Protein AF-A0A968SZI3-F1 (afdb_monomer)

Sequence (256 aa):
MDRHFLRRGILFLNGKPLEQVMNPVDLASRDSGAFWVEHNGMRIHVRFPDNSQPGDFLVEATAKEQVFVPLEYGLGYIALKGITFQHAGNGFPVPQRGLVSTNRGHHWLVENCTIEWANSLGIDMGNEMWSTVHQPGVGFHIVRNNVIKNCGIGGLEALGAKQMLIEDNLFEHIGWQNAELAFESGAIKIHTTVNTMIRRNIFRYISFAPGIWLDYLANENCRITKNVFADITTARGAIYIEVSRHDCLVDHNIFL

Solvent-accessible surface area (backbone atoms only — not comparable to full-atom values): 12445 Å² total; per-residue (Å²): 144,62,64,85,76,54,70,47,61,49,42,24,51,70,86,39,79,48,49,76,45,91,46,76,74,56,45,80,75,34,61,83,22,22,32,30,63,46,95,83,68,82,49,76,49,74,39,54,39,83,80,52,58,78,87,80,45,56,76,47,64,35,85,38,45,52,76,42,64,59,93,55,72,51,51,55,72,47,76,49,69,67,45,79,48,65,53,14,24,14,56,72,66,76,57,41,48,10,23,37,30,40,39,24,12,21,42,33,38,44,32,50,25,37,36,34,44,13,44,14,24,30,30,20,44,13,46,33,45,91,89,48,80,82,53,84,73,27,14,48,30,36,40,31,48,27,41,34,30,47,7,16,25,17,32,34,37,28,39,56,29,25,48,30,40,40,29,50,26,39,37,34,45,23,5,80,51,62,46,39,92,73,72,70,33,5,42,29,31,30,27,31,33,30,53,27,41,41,31,46,29,40,34,33,51,24,32,30,16,20,46,33,30,45,32,47,70,46,27,27,61,27,38,44,30,47,27,40,39,33,57,65,47,45,100,55,45,59,66,33,81,40,69,54,78,46,64,63,50,77,45,75,58,47,83,94

Structure (mmCIF, N/CA/C/O backbone):
data_AF-A0A968SZI3-F1
#
_entry.id   AF-A0A968SZI3-F1
#
loop_
_atom_site.group_PDB
_atom_site.id
_atom_site.type_symbol
_atom_site.label_atom_id
_atom_site.label_alt_id
_atom_site.label_comp_id
_atom_site.label_asym_id
_atom_site.label_entity_id
_atom_site.label_seq_id
_atom_site.pdbx_PDB_ins_code
_atom_site.Cartn_x
_atom_site.Cartn_y
_atom_site.Cartn_z
_atom_site.occupancy
_atom_site.B_iso_or_equiv
_atom_site.auth_seq_id
_atom_site.auth_comp_id
_atom_site.auth_asym_id
_atom_site.auth_atom_id
_atom_site.pdbx_PDB_model_num
ATOM 1 N N . MET A 1 1 ? 18.584 -12.455 -3.193 1.00 50.88 1 MET A N 1
ATOM 2 C CA . MET A 1 1 ?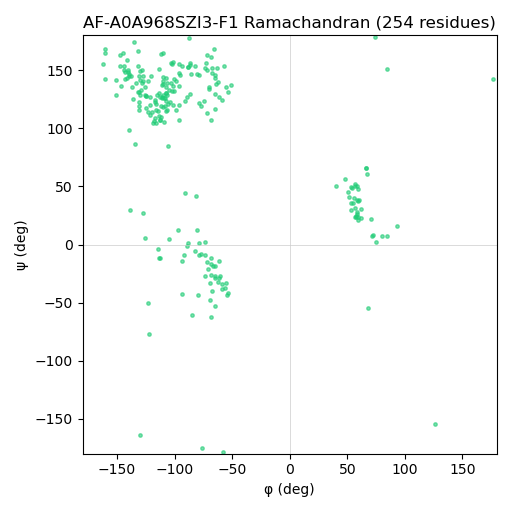 18.450 -11.835 -1.856 1.00 50.88 1 MET A CA 1
ATOM 3 C C . MET A 1 1 ? 18.567 -10.306 -1.975 1.00 50.88 1 MET A C 1
ATOM 5 O O . MET A 1 1 ? 18.896 -9.642 -1.006 1.00 50.88 1 MET A O 1
ATOM 9 N N . ASP A 1 2 ? 18.224 -9.725 -3.140 1.00 64.25 2 ASP A N 1
ATOM 10 C CA . ASP A 1 2 ? 18.796 -8.437 -3.585 1.00 64.25 2 ASP A CA 1
ATOM 11 C C . ASP A 1 2 ? 17.741 -7.369 -3.922 1.00 64.25 2 ASP A C 1
ATOM 13 O O . ASP A 1 2 ? 18.074 -6.285 -4.392 1.00 64.25 2 ASP A O 1
ATOM 17 N N . ARG A 1 3 ? 16.450 -7.651 -3.674 1.00 67.56 3 ARG A N 1
ATOM 18 C CA . ARG A 1 3 ? 15.340 -6.746 -4.032 1.00 67.56 3 ARG A CA 1
ATOM 19 C C . ARG A 1 3 ? 15.424 -5.379 -3.341 1.00 67.56 3 ARG A C 1
ATOM 21 O O . ARG A 1 3 ? 14.992 -4.392 -3.920 1.00 67.56 3 ARG A O 1
ATOM 28 N N . HIS A 1 4 ? 16.047 -5.304 -2.166 1.00 65.00 4 HIS A N 1
ATOM 29 C CA . HIS A 1 4 ? 16.223 -4.063 -1.402 1.00 65.00 4 HIS A CA 1
ATOM 30 C C . HIS A 1 4 ? 17.178 -3.046 -2.056 1.00 65.00 4 HIS A C 1
ATOM 32 O O . HIS A 1 4 ? 17.156 -1.875 -1.685 1.00 65.00 4 HIS A O 1
ATOM 38 N N . PHE A 1 5 ? 18.009 -3.463 -3.022 1.00 73.94 5 PHE A N 1
ATOM 39 C CA . PHE A 1 5 ? 18.896 -2.559 -3.770 1.00 73.94 5 PHE A CA 1
ATOM 40 C C . PHE A 1 5 ? 18.266 -2.012 -5.056 1.00 73.94 5 PHE A C 1
ATOM 42 O O . PHE A 1 5 ? 18.831 -1.114 -5.687 1.00 73.94 5 PHE A O 1
ATOM 49 N N . LEU A 1 6 ? 17.098 -2.531 -5.445 1.00 87.94 6 LEU A N 1
ATOM 50 C CA . LEU A 1 6 ? 16.374 -2.054 -6.615 1.00 87.94 6 LEU A CA 1
ATOM 51 C C . LEU A 1 6 ? 15.867 -0.626 -6.385 1.00 87.94 6 LEU A C 1
ATOM 53 O O . LEU A 1 6 ? 15.623 -0.176 -5.263 1.00 87.94 6 LEU A O 1
ATOM 57 N N . ARG A 1 7 ? 15.716 0.124 -7.474 1.00 92.00 7 ARG A N 1
ATOM 58 C CA . ARG A 1 7 ? 15.181 1.486 -7.425 1.00 92.00 7 ARG A CA 1
ATOM 59 C C . ARG A 1 7 ? 13.683 1.448 -7.167 1.00 92.00 7 ARG A C 1
ATOM 61 O O . ARG A 1 7 ? 12.995 0.538 -7.610 1.00 92.00 7 ARG A O 1
ATOM 68 N N . ARG A 1 8 ? 13.172 2.508 -6.533 1.00 92.94 8 ARG A N 1
ATOM 69 C CA . ARG A 1 8 ? 11.739 2.665 -6.229 1.00 92.94 8 ARG A CA 1
ATOM 70 C C . ARG A 1 8 ? 10.844 2.789 -7.466 1.00 92.94 8 ARG A C 1
ATOM 72 O O . ARG A 1 8 ? 9.631 2.668 -7.354 1.00 92.94 8 ARG A O 1
ATOM 79 N N . GLY A 1 9 ? 11.435 3.128 -8.612 1.00 94.25 9 GLY A N 1
ATOM 80 C CA . GLY A 1 9 ? 10.696 3.319 -9.849 1.00 94.25 9 GLY A CA 1
ATOM 81 C C . GLY A 1 9 ? 10.166 1.996 -10.390 1.00 94.25 9 GLY A C 1
ATOM 82 O O . GLY A 1 9 ? 10.908 1.017 -10.440 1.00 94.25 9 GLY A O 1
ATOM 83 N N . ILE A 1 10 ? 8.910 1.987 -10.830 1.00 96.00 10 ILE A N 1
ATOM 84 C CA . ILE A 1 10 ? 8.297 0.859 -11.536 1.00 96.00 10 ILE A CA 1
ATOM 85 C C . ILE A 1 10 ? 8.055 1.281 -12.983 1.00 96.00 10 ILE A C 1
ATOM 87 O O . ILE A 1 10 ? 7.616 2.406 -13.237 1.00 96.00 10 ILE A O 1
ATOM 91 N N . LEU A 1 11 ? 8.351 0.378 -13.916 1.00 97.19 11 LEU A N 1
ATOM 92 C CA . LEU A 1 11 ? 8.025 0.517 -15.331 1.00 97.19 11 LEU A CA 1
ATOM 93 C C . LEU A 1 11 ? 6.869 -0.426 -15.668 1.00 97.19 11 LEU A C 1
ATOM 95 O O . LEU A 1 11 ? 6.869 -1.569 -15.215 1.00 97.19 11 LEU A O 1
ATOM 99 N N . PHE A 1 12 ? 5.920 0.033 -16.474 1.00 97.38 12 PHE A N 1
ATOM 100 C CA . PHE A 1 12 ? 4.761 -0.734 -16.909 1.00 97.38 12 PHE A CA 1
ATOM 101 C C . PHE A 1 12 ? 4.695 -0.794 -18.432 1.00 97.38 12 PHE A C 1
ATOM 103 O O . PHE A 1 12 ? 4.949 0.202 -19.111 1.00 97.38 12 PHE A O 1
ATOM 110 N N . LEU A 1 13 ? 4.311 -1.958 -18.953 1.00 96.44 13 LEU A N 1
ATOM 111 C CA . LEU A 1 13 ? 3.962 -2.176 -20.353 1.00 96.44 13 LEU A CA 1
ATOM 112 C C . LEU A 1 13 ? 2.474 -2.536 -20.423 1.00 96.44 13 LEU A C 1
ATOM 114 O O . LEU A 1 13 ? 2.065 -3.572 -19.895 1.00 96.44 13 LEU A O 1
ATOM 118 N N . ASN A 1 14 ? 1.654 -1.684 -21.047 1.00 95.50 14 ASN A N 1
ATOM 119 C CA . ASN A 1 14 ? 0.193 -1.842 -21.120 1.00 95.50 14 ASN A CA 1
ATOM 120 C C . ASN A 1 14 ? -0.444 -2.098 -19.733 1.00 95.50 14 ASN A C 1
ATOM 122 O O . ASN A 1 14 ? -1.238 -3.026 -19.563 1.00 95.50 14 ASN A O 1
ATOM 126 N N . GLY A 1 15 ? -0.032 -1.322 -18.722 1.00 93.88 15 GLY A N 1
ATOM 127 C CA . GLY A 1 15 ? -0.510 -1.434 -17.337 1.00 93.88 15 GLY A CA 1
ATOM 128 C C . GLY A 1 15 ? 0.032 -2.625 -16.530 1.00 93.88 15 GLY A C 1
ATOM 129 O O . GLY A 1 15 ? -0.349 -2.796 -15.375 1.00 93.88 15 GLY A O 1
ATOM 130 N N . LYS A 1 16 ? 0.917 -3.462 -17.092 1.00 94.00 16 LYS A N 1
ATOM 131 C CA . LYS A 1 16 ? 1.561 -4.576 -16.369 1.00 94.00 16 LYS A CA 1
ATOM 132 C C . LYS A 1 16 ? 2.976 -4.197 -15.940 1.00 94.00 16 LYS A C 1
ATOM 134 O O . LYS A 1 16 ? 3.722 -3.712 -16.789 1.00 94.00 16 LYS A O 1
ATOM 139 N N . PRO A 1 17 ? 3.383 -4.435 -14.681 1.00 94.94 17 PRO A N 1
ATOM 140 C CA . PRO A 1 17 ? 4.730 -4.110 -14.230 1.00 94.94 17 PRO A CA 1
ATOM 141 C C . PRO A 1 17 ? 5.765 -4.964 -14.966 1.00 94.94 17 PRO A C 1
ATOM 143 O O . PRO A 1 17 ? 5.555 -6.153 -15.214 1.00 94.94 17 PRO A O 1
ATOM 146 N N . LEU A 1 18 ? 6.903 -4.359 -15.270 1.00 95.62 18 LEU A N 1
ATOM 147 C CA . LEU A 1 18 ? 8.062 -5.035 -15.827 1.00 95.62 18 LEU A CA 1
ATOM 148 C C . LEU A 1 18 ? 9.034 -5.418 -14.701 1.00 95.62 18 LEU A C 1
ATOM 150 O O . LEU A 1 18 ? 9.164 -4.695 -13.713 1.00 95.62 18 LEU A O 1
ATOM 154 N N . GLU A 1 19 ? 9.724 -6.554 -14.826 1.00 94.50 19 GLU A N 1
ATOM 155 C CA . GLU A 1 19 ? 10.731 -6.966 -13.838 1.00 94.50 19 GLU A CA 1
ATOM 156 C C . GLU A 1 19 ? 11.901 -5.969 -13.829 1.00 94.50 19 GLU A C 1
ATOM 158 O O . GLU A 1 19 ? 12.479 -5.677 -14.876 1.00 94.50 19 GLU A O 1
ATOM 163 N N . GLN A 1 20 ? 12.283 -5.470 -12.650 1.00 94.69 20 GLN A N 1
ATOM 164 C CA . GLN A 1 20 ? 13.527 -4.718 -12.489 1.00 94.69 20 GLN A CA 1
ATOM 165 C C . GLN A 1 20 ? 14.672 -5.680 -12.170 1.00 94.69 20 GLN A C 1
ATOM 167 O O . GLN A 1 20 ? 14.587 -6.450 -11.211 1.00 94.69 20 GLN A O 1
ATOM 172 N N . VAL A 1 21 ? 15.757 -5.609 -12.938 1.00 94.25 21 VAL A N 1
ATOM 173 C CA . VAL A 1 21 ? 16.974 -6.394 -12.699 1.00 94.25 21 VAL A CA 1
ATOM 174 C C . VAL A 1 21 ? 18.077 -5.542 -12.075 1.00 94.25 21 VAL A C 1
ATOM 176 O O . VAL A 1 21 ? 18.089 -4.319 -12.209 1.00 94.25 21 VAL A O 1
ATOM 179 N N . MET A 1 22 ? 19.013 -6.196 -11.384 1.00 90.62 22 MET A N 1
ATOM 180 C CA . MET A 1 22 ? 20.094 -5.519 -10.663 1.00 90.62 22 MET A CA 1
ATOM 181 C C . MET A 1 22 ? 21.235 -5.097 -11.594 1.00 90.62 22 MET A C 1
ATOM 183 O O . MET A 1 22 ? 21.741 -3.979 -11.484 1.00 90.62 22 MET A O 1
ATOM 187 N N . ASN A 1 23 ? 21.638 -5.972 -12.520 1.00 91.50 23 ASN A N 1
ATOM 188 C CA . ASN A 1 23 ? 22.776 -5.731 -13.402 1.00 91.50 23 ASN A CA 1
ATOM 189 C C . ASN A 1 23 ? 22.333 -5.596 -14.862 1.00 91.50 23 ASN A C 1
ATOM 191 O O . ASN A 1 23 ? 21.378 -6.250 -15.282 1.00 91.50 23 ASN A O 1
ATOM 195 N N . PRO A 1 24 ? 23.066 -4.827 -15.686 1.00 92.75 24 PRO A N 1
ATOM 196 C CA . PRO A 1 24 ? 22.732 -4.672 -17.101 1.00 92.75 24 PRO A CA 1
ATOM 197 C C . PRO A 1 24 ? 22.800 -6.000 -17.864 1.00 92.75 24 PRO A C 1
ATOM 199 O O . PRO A 1 24 ? 22.014 -6.227 -18.778 1.00 92.75 24 PRO A O 1
ATOM 202 N N . VAL A 1 25 ? 23.708 -6.900 -17.467 1.00 94.06 25 VAL A N 1
ATOM 203 C CA . VAL A 1 25 ? 23.858 -8.224 -18.093 1.00 94.06 25 VAL A CA 1
ATOM 204 C C . VAL A 1 25 ? 22.622 -9.104 -17.894 1.00 94.06 25 VAL A C 1
ATOM 206 O O . VAL A 1 25 ? 22.325 -9.935 -18.747 1.00 94.06 25 VAL A O 1
ATOM 209 N N . ASP A 1 26 ? 21.864 -8.878 -16.818 1.00 93.56 26 ASP A N 1
ATOM 210 C CA . ASP A 1 26 ? 20.670 -9.657 -16.492 1.00 93.56 26 ASP A CA 1
ATOM 211 C C . ASP A 1 26 ? 19.514 -9.348 -17.455 1.00 93.56 26 ASP A C 1
ATOM 213 O O . ASP A 1 26 ? 18.629 -10.178 -17.627 1.00 93.56 26 ASP A O 1
ATOM 217 N N . LEU A 1 27 ? 19.526 -8.200 -18.148 1.00 92.88 27 LEU A N 1
ATOM 218 C CA . LEU A 1 27 ? 18.549 -7.915 -19.207 1.00 92.88 27 LEU A CA 1
ATOM 219 C C . LEU A 1 27 ? 18.614 -8.963 -20.321 1.00 92.88 27 LEU A C 1
ATOM 221 O O . LEU A 1 27 ? 17.597 -9.306 -20.919 1.00 92.88 27 LEU A O 1
ATOM 225 N N . ALA A 1 28 ? 19.803 -9.492 -20.617 1.00 89.31 28 ALA A N 1
ATOM 226 C CA . ALA A 1 28 ? 19.999 -10.413 -21.729 1.00 89.31 28 ALA A CA 1
ATOM 227 C C . ALA A 1 28 ? 19.284 -11.768 -21.538 1.00 89.31 28 ALA A C 1
ATOM 229 O O . ALA A 1 28 ? 19.048 -12.459 -22.529 1.00 89.31 28 ALA A O 1
ATOM 230 N N . SER A 1 29 ? 18.898 -12.132 -20.313 1.00 90.06 29 SER A N 1
ATOM 231 C CA . SER A 1 29 ? 18.267 -13.421 -19.992 1.00 90.06 29 SER A CA 1
ATOM 232 C C . SER A 1 29 ? 16.757 -13.343 -19.723 1.00 90.06 29 SER A C 1
ATOM 234 O O . SER A 1 29 ? 16.154 -14.352 -19.361 1.00 90.06 29 SER A O 1
ATOM 236 N N . ARG A 1 30 ? 16.120 -12.172 -19.883 1.00 93.12 30 ARG A N 1
ATOM 237 C CA . ARG A 1 30 ? 14.689 -11.966 -19.581 1.00 93.12 30 ARG A CA 1
ATOM 238 C C . ARG A 1 30 ? 13.835 -11.872 -20.837 1.00 93.12 30 ARG A C 1
ATOM 240 O O . ARG A 1 30 ? 13.518 -10.783 -21.307 1.00 93.12 30 ARG A O 1
ATOM 247 N N . ASP A 1 31 ? 13.429 -13.023 -21.360 1.00 89.56 31 ASP A N 1
ATOM 248 C CA . ASP A 1 31 ? 12.584 -13.102 -22.562 1.00 89.56 31 ASP A CA 1
ATOM 249 C C . ASP A 1 31 ? 11.187 -12.503 -22.362 1.00 89.56 31 ASP A C 1
ATOM 251 O O . ASP A 1 31 ? 10.636 -11.916 -23.288 1.00 89.56 31 ASP A O 1
ATOM 255 N N . SER A 1 32 ? 10.664 -12.539 -21.131 1.00 91.44 32 SER A N 1
ATOM 256 C CA . SER A 1 32 ? 9.417 -11.868 -20.737 1.00 91.44 32 SER A CA 1
ATOM 257 C C . SER A 1 32 ? 9.538 -10.342 -20.608 1.00 91.44 32 SER A C 1
ATOM 259 O O . SER A 1 32 ? 8.574 -9.680 -20.228 1.00 91.44 32 SER A O 1
ATOM 261 N N . GLY A 1 33 ? 10.715 -9.784 -20.893 1.00 94.69 33 GLY A N 1
ATOM 262 C CA . GLY A 1 33 ? 11.036 -8.377 -20.715 1.00 94.69 33 GLY A CA 1
ATOM 263 C C . GLY A 1 33 ? 11.479 -8.031 -19.291 1.00 94.69 33 GLY A C 1
ATOM 264 O O . GLY A 1 33 ? 11.102 -8.675 -18.311 1.00 94.69 33 GLY A O 1
ATOM 265 N N . ALA A 1 34 ? 12.321 -7.006 -19.196 1.00 96.38 34 ALA A N 1
ATOM 266 C CA . ALA A 1 34 ? 12.875 -6.484 -17.950 1.00 96.38 34 ALA A CA 1
ATOM 267 C C . ALA A 1 34 ? 13.402 -5.059 -18.156 1.00 96.38 34 ALA A C 1
ATOM 269 O O . ALA A 1 34 ? 13.638 -4.629 -19.288 1.00 96.38 34 ALA A O 1
ATOM 270 N N . PHE A 1 35 ? 13.650 -4.337 -17.068 1.00 96.75 35 PHE A N 1
ATOM 271 C CA . PHE A 1 35 ? 14.375 -3.073 -17.112 1.00 96.75 35 PHE A CA 1
ATOM 272 C C . PHE A 1 35 ? 15.488 -2.999 -16.070 1.00 96.75 35 PHE A C 1
ATOM 274 O O . PHE A 1 35 ? 15.439 -3.623 -15.012 1.00 96.75 35 PHE A O 1
ATOM 281 N N . TRP A 1 36 ? 16.497 -2.197 -16.381 1.00 96.12 36 TRP A N 1
ATOM 282 C CA . TRP A 1 36 ? 17.617 -1.880 -15.510 1.00 96.12 36 TRP A CA 1
ATOM 283 C C . TRP A 1 36 ? 17.761 -0.365 -15.417 1.00 96.12 36 TRP A C 1
ATOM 285 O O . TRP A 1 36 ? 17.607 0.346 -16.412 1.00 96.12 36 TRP A O 1
ATOM 295 N N . VAL A 1 37 ? 18.073 0.137 -14.227 1.00 94.56 37 VAL A N 1
ATOM 296 C CA . VAL A 1 37 ? 18.295 1.566 -13.991 1.00 94.56 37 VAL A CA 1
ATOM 297 C C . VAL A 1 37 ? 19.775 1.790 -13.713 1.00 94.56 37 VAL A C 1
ATOM 299 O O . VAL A 1 37 ? 20.347 1.141 -12.838 1.00 94.56 37 VAL A O 1
ATOM 302 N N . GLU A 1 38 ? 20.395 2.732 -14.427 1.00 93.38 38 GLU A N 1
ATOM 303 C CA . GLU A 1 38 ? 21.794 3.094 -14.184 1.00 93.38 38 GLU A CA 1
ATOM 304 C C . GLU A 1 38 ? 22.017 3.534 -12.727 1.00 93.38 38 GLU A C 1
ATOM 306 O O . GLU A 1 38 ? 21.132 4.058 -12.048 1.00 93.38 38 GLU A O 1
ATOM 311 N N . HIS A 1 39 ? 23.244 3.368 -12.231 1.00 88.94 39 HIS A N 1
ATOM 312 C CA . HIS A 1 39 ? 23.582 3.683 -10.840 1.00 88.94 39 HIS A CA 1
ATOM 313 C C . HIS A 1 39 ? 23.369 5.164 -10.477 1.00 88.94 39 HIS A C 1
ATOM 315 O O . HIS A 1 39 ? 23.051 5.474 -9.330 1.00 88.94 39 HIS A O 1
ATOM 321 N N . ASN A 1 40 ? 23.498 6.066 -11.452 1.00 90.44 40 ASN A N 1
ATOM 322 C CA . ASN A 1 40 ? 23.205 7.495 -11.304 1.00 90.44 40 ASN A CA 1
ATOM 323 C C . ASN A 1 40 ? 21.694 7.816 -11.330 1.00 90.44 40 ASN A C 1
ATOM 325 O O . ASN A 1 40 ? 21.320 8.959 -11.093 1.00 90.44 40 ASN A O 1
ATOM 329 N N . GLY A 1 41 ? 20.829 6.841 -11.639 1.00 87.00 41 GLY A N 1
ATOM 330 C CA . GLY A 1 41 ? 19.380 7.016 -11.759 1.00 87.00 41 GLY A CA 1
ATOM 331 C C . GLY A 1 41 ? 18.921 7.809 -12.987 1.00 87.00 41 GLY A C 1
ATOM 332 O O . GLY A 1 41 ? 17.742 8.128 -13.083 1.00 87.00 41 GLY A O 1
ATOM 333 N N . MET A 1 42 ? 19.822 8.149 -13.914 1.00 90.19 42 MET A N 1
ATOM 334 C CA . MET A 1 42 ? 19.537 9.073 -15.020 1.00 90.19 42 MET A CA 1
ATOM 335 C C . MET A 1 42 ? 19.082 8.383 -16.307 1.00 90.19 42 MET A C 1
ATOM 337 O O . MET A 1 42 ? 18.591 9.058 -17.211 1.00 90.19 42 MET A O 1
ATOM 341 N N . ARG A 1 43 ? 19.260 7.062 -16.422 1.00 94.56 43 ARG A N 1
ATOM 342 C CA . ARG A 1 43 ? 18.818 6.284 -17.586 1.00 94.56 43 ARG A CA 1
ATOM 343 C C . ARG A 1 43 ? 18.198 4.963 -17.175 1.00 94.56 43 ARG A C 1
ATOM 345 O O . ARG A 1 43 ? 18.651 4.316 -16.230 1.00 94.56 43 ARG A O 1
ATOM 352 N N . ILE A 1 44 ? 17.192 4.572 -17.948 1.00 95.12 44 ILE A N 1
ATOM 353 C CA . ILE A 1 44 ? 16.521 3.281 -17.866 1.00 95.12 44 ILE A CA 1
ATOM 354 C C . ILE A 1 44 ? 16.805 2.545 -19.172 1.00 95.12 44 ILE A C 1
ATOM 356 O O . ILE A 1 44 ? 16.606 3.092 -20.255 1.00 95.12 44 ILE A O 1
ATOM 360 N N . HIS A 1 45 ? 17.273 1.310 -19.056 1.00 95.88 45 HIS A N 1
ATOM 361 C CA . HIS A 1 45 ? 17.488 0.390 -20.167 1.00 95.88 45 HIS A CA 1
ATOM 362 C C . HIS A 1 45 ? 16.396 -0.668 -20.112 1.00 95.88 45 HIS A C 1
ATOM 364 O O . HIS A 1 45 ? 16.173 -1.255 -19.055 1.00 95.88 45 HIS A O 1
ATOM 370 N N . VAL A 1 46 ? 15.703 -0.898 -21.224 1.00 95.81 46 VAL A N 1
ATOM 371 C CA . VAL A 1 46 ? 14.523 -1.770 -21.269 1.00 95.81 46 VAL A CA 1
ATOM 372 C C . VAL A 1 46 ? 14.731 -2.848 -22.320 1.00 95.81 46 VAL A C 1
ATOM 374 O O . VAL A 1 46 ? 15.031 -2.544 -23.474 1.00 95.81 46 VAL A O 1
ATOM 377 N N . ARG A 1 47 ? 14.535 -4.105 -21.924 1.00 95.31 47 ARG A N 1
ATOM 378 C CA . ARG A 1 47 ? 14.298 -5.210 -22.848 1.00 95.31 47 ARG A CA 1
ATOM 379 C C . ARG A 1 47 ? 12.799 -5.432 -22.952 1.00 95.31 47 ARG A C 1
ATOM 381 O O . ARG A 1 47 ? 12.151 -5.748 -21.956 1.00 95.31 47 ARG A O 1
ATOM 388 N N . PHE A 1 48 ? 12.279 -5.300 -24.161 1.00 95.38 48 PHE A N 1
ATOM 389 C CA . PHE A 1 48 ? 10.890 -5.609 -24.465 1.00 95.38 48 PHE A CA 1
ATOM 390 C C . PHE A 1 48 ? 10.707 -7.124 -24.664 1.00 95.38 48 PHE A C 1
ATOM 392 O O . PHE A 1 48 ? 11.646 -7.795 -25.110 1.00 95.38 48 PHE A O 1
ATOM 399 N N . PRO A 1 49 ? 9.540 -7.681 -24.292 1.00 94.44 49 PRO A N 1
ATOM 400 C CA . PRO A 1 49 ? 9.274 -9.113 -24.398 1.00 94.44 49 PRO A CA 1
ATOM 401 C C . PRO A 1 49 ? 9.304 -9.595 -25.852 1.00 94.44 49 PRO A C 1
ATOM 403 O O . PRO A 1 49 ? 8.995 -8.830 -26.761 1.00 94.44 49 PRO A O 1
ATOM 406 N N . ASP A 1 50 ? 9.651 -10.859 -26.087 1.00 88.19 50 ASP A N 1
ATOM 407 C CA . ASP A 1 50 ? 9.511 -11.520 -27.399 1.00 88.19 50 ASP A CA 1
ATOM 408 C C . ASP A 1 50 ? 10.161 -10.775 -28.590 1.00 88.19 50 ASP A C 1
ATOM 410 O O . ASP A 1 50 ? 9.702 -10.871 -29.727 1.00 88.19 50 ASP A O 1
ATOM 414 N N . ASN A 1 51 ? 11.240 -10.017 -28.347 1.00 82.81 51 ASN A N 1
ATOM 415 C CA . ASN A 1 51 ? 11.911 -9.157 -29.342 1.00 82.81 51 ASN A CA 1
ATOM 416 C C . ASN A 1 51 ? 11.000 -8.100 -30.001 1.00 82.81 51 ASN A C 1
ATOM 418 O O . ASN A 1 51 ? 11.285 -7.619 -31.103 1.00 82.81 51 ASN A O 1
ATOM 422 N N . SER A 1 52 ? 9.916 -7.731 -29.324 1.00 93.31 52 SER A N 1
ATOM 423 C CA . SER A 1 52 ? 9.040 -6.628 -29.718 1.00 93.31 52 SER A CA 1
ATOM 424 C C . SER A 1 52 ? 9.741 -5.268 -29.628 1.00 93.31 52 SER A C 1
ATOM 426 O O . SER A 1 52 ? 10.846 -5.133 -29.089 1.00 93.31 52 SER A O 1
ATOM 428 N N . GLN A 1 53 ? 9.108 -4.248 -30.201 1.00 91.75 53 GLN A N 1
ATOM 429 C CA . GLN A 1 53 ? 9.631 -2.889 -30.259 1.00 91.75 53 GLN A CA 1
ATOM 430 C C . GLN A 1 53 ? 8.950 -1.989 -29.218 1.00 91.75 53 GLN A C 1
ATOM 432 O O . GLN A 1 53 ? 7.797 -2.218 -28.855 1.00 91.75 53 GLN A O 1
ATOM 437 N N . PRO A 1 54 ? 9.605 -0.897 -28.777 1.00 92.12 54 PRO A N 1
ATOM 438 C CA . PRO A 1 54 ? 9.003 0.040 -27.827 1.00 92.12 54 PRO A CA 1
ATOM 439 C C . PRO A 1 54 ? 7.656 0.609 -28.287 1.00 92.12 54 PRO A C 1
ATOM 441 O O . PRO A 1 54 ? 6.783 0.862 -27.464 1.00 92.12 54 PRO A O 1
ATOM 444 N N . GLY A 1 55 ? 7.488 0.800 -29.602 1.00 95.31 55 GLY A N 1
ATOM 445 C CA . GLY A 1 55 ? 6.261 1.331 -30.200 1.00 95.31 55 GLY A CA 1
ATOM 446 C C . GLY A 1 55 ? 5.049 0.398 -30.110 1.00 95.31 55 GLY A C 1
ATOM 447 O O . GLY A 1 55 ? 3.935 0.856 -30.346 1.00 95.31 55 GLY A O 1
ATOM 448 N N . ASP A 1 56 ? 5.247 -0.870 -29.740 1.00 95.06 56 ASP A N 1
ATOM 449 C CA . ASP A 1 56 ? 4.172 -1.861 -29.611 1.00 95.06 56 ASP A CA 1
ATOM 450 C C . ASP A 1 56 ? 3.441 -1.766 -28.254 1.00 95.06 56 ASP A C 1
ATOM 452 O O . ASP A 1 56 ? 2.447 -2.461 -28.025 1.00 95.06 56 ASP A O 1
ATOM 456 N N . PHE A 1 57 ? 3.914 -0.908 -27.339 1.00 96.38 57 PHE A N 1
ATOM 457 C CA . PHE A 1 57 ? 3.404 -0.805 -25.971 1.00 96.38 57 PHE A CA 1
ATOM 458 C C . PHE A 1 57 ? 3.099 0.635 -25.568 1.00 96.38 57 PHE A C 1
ATOM 460 O O . PHE A 1 57 ? 3.845 1.566 -25.870 1.00 96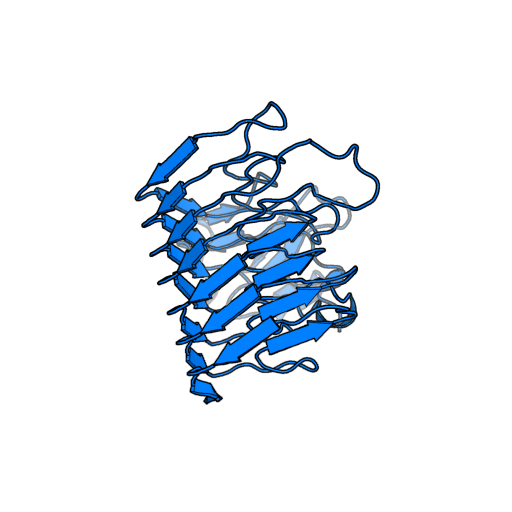.38 57 PHE A O 1
ATOM 467 N N . LEU A 1 58 ? 2.054 0.800 -24.755 1.00 97.19 58 LEU A N 1
ATOM 468 C CA . LEU A 1 58 ? 1.975 1.930 -23.841 1.00 97.19 58 LEU A CA 1
ATOM 469 C C . LEU A 1 58 ? 3.000 1.703 -22.725 1.00 97.19 58 LEU A C 1
ATOM 471 O O . LEU A 1 58 ? 2.863 0.767 -21.934 1.00 97.19 58 LEU A O 1
ATOM 475 N N . VAL A 1 59 ? 4.027 2.549 -22.683 1.00 96.75 59 VAL A N 1
ATOM 476 C CA . VAL A 1 59 ? 5.080 2.499 -21.665 1.00 96.75 59 VAL A CA 1
ATOM 477 C C . VAL A 1 59 ? 4.824 3.581 -20.624 1.00 96.75 59 VAL A C 1
ATOM 479 O O . VAL A 1 59 ? 4.828 4.769 -20.943 1.00 96.75 59 VAL A O 1
ATOM 482 N N . GLU A 1 60 ? 4.642 3.176 -19.372 1.00 96.94 60 GLU A N 1
ATOM 483 C CA . GLU A 1 60 ? 4.438 4.087 -18.243 1.00 96.94 60 GLU A CA 1
ATOM 484 C C . GLU A 1 60 ? 5.528 3.874 -17.196 1.00 96.94 60 GLU A C 1
ATOM 486 O O . GLU A 1 60 ? 5.968 2.753 -16.959 1.00 96.94 60 GLU A O 1
ATOM 491 N N . ALA A 1 61 ? 5.957 4.946 -16.537 1.00 95.81 61 ALA A N 1
ATOM 492 C CA . ALA A 1 61 ? 6.895 4.875 -15.424 1.00 95.81 61 ALA A CA 1
ATOM 493 C C . ALA A 1 61 ? 6.352 5.677 -14.243 1.00 95.81 61 ALA A C 1
ATOM 495 O O . ALA A 1 61 ? 5.809 6.770 -14.420 1.00 95.81 61 ALA A O 1
ATOM 496 N N . THR A 1 62 ? 6.538 5.175 -13.024 1.00 96.50 62 THR A N 1
ATOM 497 C CA . THR A 1 62 ? 6.217 5.954 -11.821 1.00 96.50 62 THR A CA 1
ATOM 498 C C . THR A 1 62 ? 7.079 7.215 -11.772 1.00 96.50 62 THR A C 1
ATOM 500 O O . THR A 1 62 ? 8.307 7.124 -11.798 1.00 96.50 62 THR A O 1
ATOM 503 N N . ALA A 1 63 ? 6.450 8.381 -11.632 1.00 94.44 63 ALA A N 1
ATOM 504 C CA . ALA A 1 63 ? 7.147 9.670 -11.562 1.00 94.44 63 ALA A CA 1
ATOM 505 C C . ALA A 1 63 ? 7.033 10.363 -10.192 1.00 94.44 63 ALA A C 1
ATOM 507 O O . ALA A 1 63 ? 7.722 11.351 -9.933 1.00 94.44 63 ALA A O 1
ATOM 508 N N . LYS A 1 64 ? 6.145 9.880 -9.316 1.00 95.94 64 LYS A N 1
ATOM 509 C CA . LYS A 1 64 ? 5.849 10.482 -8.012 1.00 95.94 64 LYS A CA 1
ATOM 510 C C . LYS A 1 64 ? 5.943 9.447 -6.899 1.00 95.94 64 LYS A C 1
ATOM 512 O O . LYS A 1 64 ? 5.688 8.264 -7.109 1.00 95.94 64 LYS A O 1
ATOM 517 N N . GLU A 1 65 ? 6.313 9.930 -5.717 1.00 96.56 65 GLU A N 1
ATOM 518 C CA . GLU A 1 65 ? 6.316 9.137 -4.487 1.00 96.56 65 GLU A CA 1
ATOM 519 C C . GLU A 1 65 ? 4.883 8.821 -4.048 1.00 96.56 65 GLU A C 1
ATOM 521 O O . GLU A 1 65 ? 4.566 7.668 -3.804 1.00 96.56 65 GLU A O 1
ATOM 526 N N . GLN A 1 66 ? 4.008 9.826 -4.024 1.00 97.81 66 GLN A N 1
ATOM 527 C CA . GLN A 1 66 ? 2.617 9.711 -3.583 1.00 97.81 66 GLN A CA 1
ATOM 528 C C . GLN A 1 66 ? 1.693 10.269 -4.670 1.00 97.81 66 GLN A C 1
ATOM 530 O O . GLN A 1 66 ? 2.057 11.224 -5.364 1.00 97.81 66 GLN A O 1
ATOM 535 N N . VAL A 1 67 ? 0.514 9.671 -4.828 1.00 98.25 67 VAL A N 1
ATOM 536 C CA . VAL A 1 67 ? -0.479 10.058 -5.847 1.00 98.25 67 VAL A CA 1
ATOM 537 C C . VAL A 1 67 ? -1.483 11.041 -5.262 1.00 98.25 67 VAL A C 1
ATOM 539 O O . VAL A 1 67 ? -1.822 12.032 -5.905 1.00 98.25 67 VAL A O 1
ATOM 542 N N . PHE A 1 68 ? -1.935 10.789 -4.033 1.00 98.44 68 PHE A N 1
ATOM 543 C CA . PHE A 1 68 ? -2.841 11.676 -3.318 1.00 98.44 68 PHE A CA 1
ATOM 544 C C . PHE A 1 68 ? -2.316 11.935 -1.911 1.00 98.44 68 PHE A C 1
ATOM 546 O O . PHE A 1 68 ? -2.238 11.021 -1.095 1.00 98.44 68 PHE A O 1
ATOM 553 N N . VAL A 1 69 ? -1.975 13.190 -1.633 1.00 97.88 69 VAL A N 1
ATOM 554 C CA . VAL A 1 69 ? -1.506 13.643 -0.324 1.00 97.88 69 VAL A CA 1
ATOM 555 C C . VAL A 1 69 ? -1.891 15.117 -0.149 1.00 97.88 69 VAL A C 1
ATOM 557 O O . VAL A 1 69 ? -1.629 15.923 -1.048 1.00 97.88 69 VAL A O 1
ATOM 560 N N . PRO A 1 70 ? -2.547 15.505 0.957 1.00 96.88 70 PRO A N 1
ATOM 561 C CA . PRO A 1 70 ? -2.760 16.912 1.260 1.00 96.88 70 PRO A CA 1
ATOM 562 C C . PRO A 1 70 ? -1.442 17.641 1.518 1.00 96.88 70 PRO A C 1
ATOM 564 O O . PRO A 1 70 ? -0.528 17.084 2.117 1.00 96.88 70 PRO A O 1
ATOM 567 N N . LEU A 1 71 ? -1.356 18.912 1.124 1.00 95.56 71 LEU A N 1
ATOM 568 C CA . LEU A 1 71 ? -0.163 19.727 1.383 1.00 95.56 71 LEU A CA 1
ATOM 569 C C . LEU A 1 71 ? 0.011 20.051 2.877 1.00 95.56 71 LEU A C 1
ATOM 571 O O . LEU A 1 71 ? 1.135 20.155 3.361 1.00 95.56 71 LEU A O 1
ATOM 575 N N . GLU A 1 72 ? -1.100 20.213 3.594 1.00 94.94 72 GLU A N 1
ATOM 576 C CA . GLU A 1 72 ? -1.122 20.559 5.013 1.00 94.94 72 GLU A CA 1
ATOM 577 C C . GLU A 1 72 ? -1.330 19.316 5.882 1.00 94.94 72 GLU A C 1
ATOM 579 O O . GLU A 1 72 ? -2.131 18.437 5.554 1.00 94.94 72 GLU A O 1
ATOM 584 N N . TYR A 1 73 ? -0.624 19.265 7.013 1.00 95.50 73 TYR A N 1
ATOM 585 C CA . TYR A 1 73 ? -0.804 18.211 8.006 1.00 95.50 73 TYR A CA 1
ATOM 586 C C . TYR A 1 73 ? -2.131 18.366 8.749 1.00 95.50 73 TYR A C 1
ATOM 588 O O . TYR A 1 73 ? -2.590 19.481 8.999 1.00 95.50 73 TYR A O 1
ATOM 596 N N . GLY A 1 74 ? -2.708 17.250 9.193 1.00 95.88 74 GLY A N 1
ATOM 597 C CA . GLY A 1 74 ? -3.832 17.295 10.134 1.00 95.88 74 GLY A CA 1
ATOM 598 C C . GLY A 1 74 ? -5.187 17.596 9.508 1.00 95.88 74 GLY A C 1
ATOM 599 O O . GLY A 1 74 ? -6.157 17.762 10.242 1.00 95.88 74 GLY A O 1
ATOM 600 N N . LEU A 1 75 ? -5.287 17.646 8.178 1.00 96.81 75 LEU A N 1
ATOM 601 C CA . LEU A 1 75 ? -6.566 17.871 7.513 1.00 96.81 75 LEU A CA 1
ATOM 602 C C . LEU A 1 75 ? -7.532 16.715 7.779 1.00 96.81 75 LEU A C 1
ATOM 604 O O . LEU A 1 75 ? -7.162 15.540 7.737 1.00 96.81 75 LEU A O 1
ATOM 608 N N . GLY A 1 76 ? -8.794 17.043 8.036 1.00 97.12 76 GLY A N 1
ATOM 609 C CA . GLY A 1 76 ? -9.803 16.052 8.376 1.00 97.12 76 GLY A CA 1
ATOM 610 C C . GLY A 1 76 ? -11.130 16.231 7.664 1.00 97.12 76 GLY A C 1
ATOM 611 O O . GLY A 1 76 ? -11.339 17.213 6.959 1.00 97.12 76 GLY A O 1
ATOM 612 N N . TYR A 1 77 ? -12.027 15.262 7.862 1.00 98.25 77 TYR A N 1
ATOM 613 C CA . TYR A 1 77 ? -13.363 15.233 7.250 1.00 98.25 77 TYR A CA 1
ATOM 614 C C . TYR A 1 77 ? -13.342 15.211 5.714 1.00 98.25 77 TYR A C 1
ATOM 616 O O . TYR A 1 77 ? -14.180 15.818 5.049 1.00 98.25 77 TYR A O 1
ATOM 624 N N . ILE A 1 78 ? -12.384 14.478 5.148 1.00 98.44 78 ILE A N 1
ATOM 625 C CA . ILE A 1 78 ? -12.238 14.283 3.704 1.00 98.44 78 ILE A CA 1
ATOM 626 C C . ILE A 1 78 ? -12.781 12.904 3.320 1.00 98.44 78 ILE A C 1
ATOM 628 O O . ILE A 1 78 ? -12.519 11.907 3.994 1.00 98.44 78 ILE A O 1
ATOM 632 N N . ALA A 1 79 ? -13.533 12.840 2.221 1.00 98.75 79 ALA A N 1
ATOM 633 C CA . ALA A 1 79 ? -14.052 11.593 1.671 1.00 98.75 79 ALA A CA 1
ATOM 634 C C . ALA A 1 79 ? -13.483 11.334 0.271 1.00 98.75 79 ALA A C 1
ATOM 636 O O . ALA A 1 79 ? -13.650 12.152 -0.632 1.00 98.75 79 ALA A O 1
ATOM 637 N N . LEU A 1 80 ? -12.861 10.171 0.087 1.00 98.75 80 LEU A N 1
ATOM 638 C CA . LEU A 1 80 ? -12.417 9.643 -1.201 1.00 98.75 80 LEU A CA 1
ATOM 639 C C . LEU A 1 80 ? -13.362 8.512 -1.602 1.00 98.75 80 LEU A C 1
ATOM 641 O O . LEU A 1 80 ? -13.507 7.547 -0.847 1.00 98.75 80 LEU A O 1
ATOM 645 N N . LYS A 1 81 ? -14.029 8.646 -2.757 1.00 98.81 81 LYS A N 1
ATOM 646 C CA . LYS A 1 81 ? -15.067 7.703 -3.189 1.00 98.81 81 LYS A CA 1
ATOM 647 C C . LYS A 1 81 ? -14.972 7.322 -4.656 1.00 98.81 81 LYS A C 1
ATOM 649 O O . LYS A 1 81 ? -15.048 8.202 -5.507 1.00 98.81 81 LYS A O 1
ATOM 654 N N . GLY A 1 82 ? -14.906 6.025 -4.953 1.00 98.62 82 GLY A N 1
ATOM 655 C CA . GLY A 1 82 ? -14.999 5.536 -6.336 1.00 98.62 82 GLY A CA 1
ATOM 656 C C . GLY A 1 82 ? -13.777 5.853 -7.201 1.00 98.62 82 GLY A C 1
ATOM 657 O O . GLY A 1 82 ? -13.901 5.912 -8.421 1.00 98.62 82 GLY A O 1
ATOM 658 N N . ILE A 1 83 ? -12.617 6.110 -6.588 1.00 98.69 83 ILE A N 1
ATOM 659 C CA . ILE A 1 83 ? -11.401 6.531 -7.293 1.00 98.69 83 ILE A CA 1
ATOM 660 C C . ILE A 1 83 ? -10.437 5.348 -7.408 1.00 98.69 83 ILE A C 1
ATOM 662 O O . ILE A 1 83 ? -10.256 4.581 -6.462 1.00 98.69 83 ILE A O 1
ATOM 666 N N . THR A 1 84 ? -9.803 5.217 -8.571 1.00 98.75 84 THR A N 1
ATOM 667 C CA . THR A 1 84 ? -8.677 4.302 -8.782 1.00 98.75 84 THR A CA 1
ATOM 668 C C . THR A 1 84 ? -7.378 5.095 -8.688 1.00 98.75 84 THR A C 1
ATOM 670 O O . THR A 1 84 ? -7.148 5.999 -9.489 1.00 98.75 84 THR A O 1
ATOM 673 N N . PHE A 1 85 ? -6.550 4.784 -7.693 1.00 98.75 85 PHE A N 1
ATOM 674 C CA . PHE A 1 85 ? -5.239 5.389 -7.485 1.00 98.75 85 PHE A CA 1
ATOM 675 C C . PHE A 1 85 ? -4.149 4.368 -7.816 1.00 98.75 85 PHE A C 1
ATOM 677 O O . PHE A 1 85 ? -4.159 3.257 -7.280 1.00 98.75 85 PHE A O 1
ATOM 684 N N . GLN A 1 86 ? -3.223 4.738 -8.704 1.00 97.88 86 GLN A N 1
ATOM 685 C CA . GLN A 1 86 ? -2.234 3.814 -9.259 1.00 97.88 86 GLN A CA 1
ATOM 686 C C . GLN A 1 86 ? -0.854 4.455 -9.429 1.00 97.88 86 GLN A C 1
ATOM 688 O O . GLN A 1 86 ? -0.737 5.674 -9.541 1.00 97.88 86 GLN A O 1
ATOM 693 N N . HIS A 1 87 ? 0.174 3.608 -9.509 1.00 97.81 87 HIS A N 1
ATOM 694 C CA . HIS A 1 87 ? 1.527 3.945 -9.971 1.00 97.81 87 HIS A CA 1
ATOM 695 C C . HIS A 1 87 ? 2.298 4.916 -9.052 1.00 97.81 87 HIS A C 1
ATOM 697 O O . HIS A 1 87 ? 2.681 6.018 -9.456 1.00 97.81 87 HIS A O 1
ATOM 703 N N . ALA A 1 88 ? 2.619 4.471 -7.831 1.00 98.12 88 ALA A N 1
ATOM 704 C CA . ALA A 1 88 ? 3.492 5.202 -6.904 1.00 98.12 88 ALA A CA 1
ATOM 705 C C . ALA A 1 88 ? 4.875 4.557 -6.755 1.00 98.12 88 ALA A C 1
ATOM 707 O O . ALA A 1 88 ? 4.994 3.376 -6.437 1.00 98.12 88 ALA A O 1
ATOM 708 N N . GLY A 1 89 ? 5.929 5.362 -6.892 1.00 97.12 89 GLY A N 1
ATOM 709 C CA . GLY A 1 89 ? 7.318 4.967 -6.637 1.00 97.12 89 GLY A CA 1
ATOM 710 C C . GLY A 1 89 ? 7.754 5.240 -5.193 1.00 97.12 89 GLY A C 1
ATOM 711 O O . GLY A 1 89 ? 8.817 5.830 -4.978 1.00 97.12 89 GLY A O 1
ATOM 712 N N . ASN A 1 90 ? 6.921 4.907 -4.199 1.00 97.12 90 ASN A N 1
ATOM 713 C CA . ASN A 1 90 ? 7.210 5.205 -2.792 1.00 97.12 90 ASN A CA 1
ATOM 714 C C . ASN A 1 90 ? 8.303 4.335 -2.164 1.00 97.12 90 ASN A C 1
ATOM 716 O O . ASN A 1 90 ? 8.657 3.260 -2.647 1.00 97.12 90 ASN A O 1
ATOM 720 N N . GLY A 1 91 ? 8.916 4.875 -1.106 1.00 94.75 91 GLY A N 1
ATOM 721 C CA . GLY A 1 91 ? 10.022 4.244 -0.388 1.00 94.75 91 GLY A CA 1
ATOM 722 C C . GLY A 1 91 ? 9.570 3.301 0.720 1.00 94.75 91 GLY A C 1
ATOM 723 O O . GLY A 1 91 ? 8.381 3.155 0.986 1.00 94.75 91 GLY A O 1
ATOM 724 N N . PHE A 1 92 ? 10.550 2.676 1.367 1.00 94.50 92 PHE A N 1
ATOM 725 C CA . PHE A 1 92 ? 10.346 1.860 2.562 1.00 94.50 92 PHE A CA 1
ATOM 726 C C . PHE A 1 92 ? 9.530 2.630 3.631 1.00 94.50 92 PHE A C 1
ATOM 728 O O . PHE A 1 92 ? 9.804 3.819 3.812 1.00 94.50 92 PHE A O 1
ATOM 735 N N . PRO A 1 93 ? 8.541 2.012 4.313 1.00 90.19 93 PRO A N 1
ATOM 736 C CA . PRO A 1 93 ? 7.479 2.727 5.034 1.00 90.19 93 PRO A CA 1
ATOM 737 C C . PRO A 1 93 ? 7.869 3.247 6.434 1.00 90.19 93 PRO A C 1
ATOM 739 O O . PRO A 1 93 ? 7.070 3.237 7.360 1.00 90.19 93 PRO A O 1
ATOM 742 N N . VAL A 1 94 ? 9.077 3.801 6.580 1.00 91.81 94 VAL A N 1
ATOM 743 C CA . VAL A 1 94 ? 9.482 4.630 7.729 1.00 91.81 94 VAL A CA 1
ATOM 744 C C . VAL A 1 94 ? 10.326 5.798 7.191 1.00 91.81 94 VAL A C 1
ATOM 746 O O . VAL A 1 94 ? 11.514 5.609 6.914 1.00 91.81 94 VAL A O 1
ATOM 749 N N . PRO A 1 95 ? 9.753 7.004 7.000 1.00 95.06 95 PRO A N 1
ATOM 750 C CA . PRO A 1 95 ? 8.371 7.399 7.301 1.00 95.06 95 PRO A CA 1
ATOM 751 C C . PRO A 1 95 ? 7.312 6.715 6.421 1.00 95.06 95 PRO A C 1
ATOM 753 O O . PRO A 1 95 ? 7.543 6.463 5.239 1.00 95.06 95 PRO A O 1
ATOM 756 N N . GLN A 1 96 ? 6.127 6.472 6.989 1.00 96.19 96 GLN A N 1
ATOM 757 C CA . GLN A 1 96 ? 4.965 5.939 6.270 1.00 96.19 96 GLN A CA 1
ATOM 758 C C . GLN A 1 96 ? 4.450 6.981 5.275 1.00 96.19 96 GLN A C 1
ATOM 760 O O . GLN A 1 96 ? 3.880 7.996 5.669 1.00 96.19 96 GLN A O 1
ATOM 765 N N . ARG A 1 97 ? 4.686 6.727 3.985 1.00 97.25 97 ARG A N 1
ATOM 766 C CA . ARG A 1 97 ? 4.264 7.571 2.858 1.00 97.25 97 ARG A CA 1
ATOM 767 C C . ARG A 1 97 ? 3.651 6.707 1.766 1.00 97.25 97 ARG A C 1
ATOM 769 O O . ARG A 1 97 ? 4.324 6.226 0.850 1.00 97.25 97 ARG A O 1
ATOM 776 N N . GLY A 1 98 ? 2.362 6.455 1.913 1.00 98.25 98 GLY A N 1
ATOM 777 C CA . GLY A 1 98 ? 1.542 5.653 1.025 1.00 98.25 98 GLY A CA 1
ATOM 778 C C . GLY A 1 98 ? 1.259 6.343 -0.303 1.00 98.25 98 GLY A C 1
ATOM 779 O O . GLY A 1 98 ? 1.411 7.558 -0.455 1.00 98.25 98 GLY A O 1
ATOM 780 N N . LEU A 1 99 ? 0.818 5.541 -1.270 1.00 98.69 99 LEU A N 1
ATOM 781 C CA . LEU A 1 99 ? 0.272 6.009 -2.542 1.00 98.69 99 LEU A CA 1
ATOM 782 C C . LEU A 1 99 ? -0.882 6.995 -2.293 1.00 98.69 99 LEU A C 1
ATOM 784 O O . LEU A 1 99 ? -0.934 8.054 -2.927 1.00 98.69 99 LEU A O 1
ATOM 788 N N . VAL A 1 100 ? -1.755 6.665 -1.335 1.00 98.75 100 VAL A N 1
ATOM 789 C CA . VAL A 1 100 ? -2.756 7.563 -0.745 1.00 98.75 100 VAL A CA 1
ATOM 790 C C . VAL A 1 100 ? -2.361 7.867 0.698 1.00 98.75 100 VAL A C 1
ATOM 792 O O . VAL A 1 100 ? -2.170 6.953 1.494 1.00 98.75 100 VAL A O 1
ATOM 795 N N . SER A 1 101 ? -2.282 9.144 1.047 1.00 98.38 101 SER A N 1
ATOM 796 C CA . SER A 1 101 ? -1.893 9.603 2.378 1.00 98.38 101 SER A CA 1
ATOM 797 C C . SER A 1 101 ? -2.936 10.544 2.953 1.00 98.38 101 SER A C 1
ATOM 799 O O . SER A 1 101 ? -3.388 11.471 2.273 1.00 98.38 101 SER A O 1
ATOM 801 N N . THR A 1 102 ? -3.292 10.353 4.225 1.00 97.81 102 THR A N 1
ATOM 802 C CA . THR A 1 102 ? -4.077 11.363 4.961 1.00 97.81 102 THR A CA 1
ATOM 803 C C . THR A 1 102 ? -3.214 12.520 5.449 1.00 97.81 102 THR A C 1
ATOM 805 O O . THR A 1 102 ? -3.754 13.503 5.953 1.00 97.81 102 THR A O 1
ATOM 808 N N . ASN A 1 103 ? -1.891 12.396 5.326 1.00 96.69 103 ASN A N 1
ATOM 809 C CA . ASN A 1 103 ? -0.895 13.329 5.823 1.00 96.69 103 ASN A CA 1
ATOM 810 C C . ASN A 1 103 ? -1.155 13.737 7.282 1.00 96.69 103 ASN A C 1
ATOM 812 O O . ASN A 1 103 ? -1.324 14.914 7.619 1.00 96.69 103 ASN A O 1
ATOM 816 N N . ARG A 1 104 ? -1.232 12.726 8.159 1.00 96.62 104 ARG A N 1
ATOM 817 C CA . ARG A 1 104 ? -1.545 12.881 9.592 1.00 96.62 104 ARG A CA 1
ATOM 818 C C . ARG A 1 104 ? -2.931 13.476 9.855 1.00 96.62 104 ARG A C 1
ATOM 820 O O . ARG A 1 104 ? -3.129 14.189 10.833 1.00 96.62 1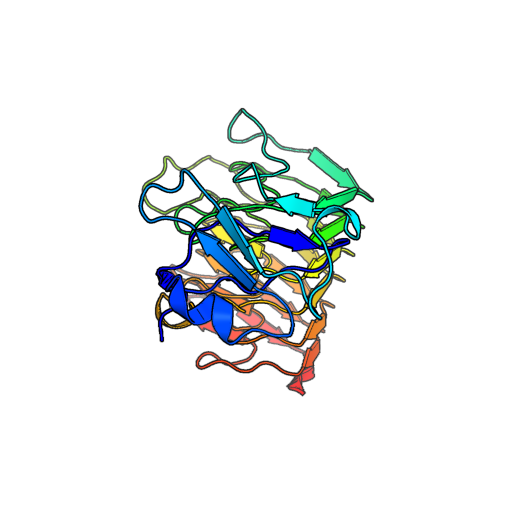04 ARG A O 1
ATOM 827 N N . GLY A 1 105 ? -3.878 13.217 8.961 1.00 97.00 105 GLY A N 1
ATOM 828 C CA . GLY A 1 105 ? -5.250 13.701 9.049 1.00 97.00 105 GLY A CA 1
ATOM 829 C C . GLY A 1 105 ? -6.126 12.955 10.058 1.00 97.00 105 GLY A C 1
ATOM 830 O O . GLY A 1 105 ? -5.677 12.054 10.765 1.00 97.00 105 GLY A O 1
ATOM 831 N N . HIS A 1 106 ? -7.417 13.301 10.095 1.00 98.00 106 HIS A N 1
ATOM 832 C CA . HIS A 1 106 ? -8.408 12.643 10.959 1.00 98.00 106 HIS A CA 1
ATOM 833 C C . HIS A 1 106 ? -9.811 12.597 10.338 1.00 98.00 106 HIS A C 1
ATOM 835 O O . HIS A 1 106 ? -10.176 13.463 9.552 1.00 98.00 106 HIS A O 1
ATOM 841 N N . HIS A 1 107 ? -10.654 11.633 10.705 1.00 98.56 107 HIS A N 1
ATOM 842 C CA . HIS A 1 107 ? -12.047 11.549 10.220 1.00 98.56 107 HIS A CA 1
ATOM 843 C C . HIS A 1 107 ? -12.173 11.426 8.691 1.00 98.56 107 HIS A C 1
ATOM 845 O O . HIS A 1 107 ? -13.057 12.019 8.075 1.00 98.56 107 HIS A O 1
ATOM 851 N N . TRP A 1 108 ? -11.264 10.680 8.060 1.00 98.75 108 TRP A N 1
ATOM 852 C CA . TRP A 1 108 ? -11.365 10.413 6.621 1.00 98.75 108 TRP A CA 1
ATOM 853 C C . TRP A 1 108 ? -12.259 9.217 6.335 1.00 98.75 108 TRP A C 1
ATOM 855 O O . TRP A 1 108 ? -12.242 8.237 7.077 1.00 98.75 108 TRP A O 1
ATOM 865 N N . LEU A 1 109 ? -12.964 9.275 5.210 1.00 98.88 109 LEU A N 1
ATOM 866 C CA . LEU A 1 109 ? -13.659 8.140 4.618 1.00 98.88 109 LEU A CA 1
ATOM 867 C C . LEU A 1 109 ? -12.961 7.753 3.313 1.00 98.88 109 LEU A C 1
ATOM 869 O O . LEU A 1 109 ? -12.932 8.548 2.378 1.00 98.88 109 LEU A O 1
ATOM 873 N N . VAL A 1 110 ? -12.446 6.530 3.231 1.00 98.88 110 VAL A N 1
ATOM 874 C CA . VAL A 1 110 ? -11.952 5.930 1.984 1.00 98.88 110 VAL A CA 1
ATOM 875 C C . VAL A 1 110 ? -12.899 4.795 1.626 1.00 98.88 110 VAL A C 1
ATOM 877 O O . VAL A 1 110 ? -12.969 3.794 2.342 1.00 98.88 110 VAL A O 1
ATOM 880 N N . GLU A 1 111 ? -13.688 4.984 0.572 1.00 98.88 111 GLU A N 1
ATOM 881 C CA . GLU A 1 111 ? -14.798 4.096 0.237 1.00 98.88 111 GLU A CA 1
ATOM 882 C C . GLU A 1 111 ? -14.877 3.780 -1.259 1.00 98.88 111 GLU A C 1
ATOM 884 O O . GLU A 1 111 ? -14.845 4.678 -2.093 1.00 98.88 111 GLU A O 1
ATOM 889 N N . ASN A 1 112 ? -15.092 2.513 -1.620 1.00 98.88 112 ASN A N 1
ATOM 890 C CA . ASN A 1 112 ? -15.273 2.092 -3.017 1.00 98.88 112 ASN A CA 1
ATOM 891 C C . ASN A 1 112 ? -14.075 2.443 -3.922 1.00 98.88 112 ASN A C 1
ATOM 893 O O . ASN A 1 112 ? -14.251 2.654 -5.121 1.00 98.88 112 ASN A O 1
ATOM 897 N N . CYS A 1 113 ? -12.871 2.566 -3.366 1.00 98.94 113 CYS A N 1
ATOM 898 C CA . CYS A 1 113 ? -11.666 2.909 -4.113 1.00 98.94 113 CYS A CA 1
ATOM 899 C C . CYS A 1 113 ? -10.871 1.657 -4.505 1.00 98.94 113 CYS A C 1
ATOM 901 O O . CYS A 1 113 ? -10.927 0.623 -3.837 1.00 98.94 113 CYS A O 1
ATOM 903 N N . THR A 1 114 ? -10.078 1.780 -5.570 1.00 98.94 114 THR A N 1
ATOM 904 C CA . THR A 1 114 ? -9.009 0.825 -5.898 1.00 98.94 114 THR A CA 1
ATOM 905 C C . THR A 1 114 ? -7.665 1.499 -5.657 1.00 98.94 114 THR A C 1
ATOM 907 O O . THR A 1 114 ? -7.425 2.591 -6.164 1.00 98.94 114 THR A O 1
ATOM 910 N N . ILE A 1 115 ? -6.803 0.872 -4.864 1.00 98.88 115 ILE A N 1
ATOM 911 C CA . ILE A 1 115 ? -5.456 1.341 -4.545 1.00 98.88 115 ILE A CA 1
ATOM 912 C C . ILE A 1 115 ? -4.502 0.246 -5.000 1.00 98.88 115 ILE A C 1
ATOM 914 O O . ILE A 1 115 ? -4.505 -0.845 -4.426 1.00 98.88 115 ILE A O 1
ATOM 918 N N . GLU A 1 116 ? -3.710 0.502 -6.039 1.00 98.38 116 GLU A N 1
ATOM 919 C CA . GLU A 1 116 ? -2.793 -0.517 -6.548 1.00 98.38 116 GLU A CA 1
ATOM 920 C C . GLU A 1 116 ? -1.491 0.018 -7.134 1.00 98.38 116 GLU A C 1
ATOM 922 O O . GLU A 1 116 ? -1.361 1.194 -7.456 1.00 98.38 116 GLU A O 1
ATOM 927 N N . TRP A 1 117 ? -0.505 -0.871 -7.271 1.00 98.12 117 TRP A N 1
ATOM 928 C CA . TRP A 1 117 ? 0.808 -0.555 -7.839 1.00 98.12 117 TRP A CA 1
ATOM 929 C C . TRP A 1 117 ? 1.563 0.534 -7.068 1.00 98.12 117 TRP A C 1
ATOM 931 O O . TRP A 1 117 ? 2.122 1.471 -7.646 1.00 98.12 117 TRP A O 1
ATOM 941 N N . ALA A 1 118 ? 1.600 0.384 -5.745 1.00 98.19 118 ALA A N 1
ATOM 942 C CA . ALA A 1 118 ? 2.560 1.078 -4.904 1.00 98.19 118 ALA A CA 1
ATOM 943 C C . ALA A 1 118 ? 3.850 0.259 -4.828 1.00 98.19 118 ALA A C 1
ATOM 945 O O . ALA A 1 118 ? 3.813 -0.931 -4.497 1.00 98.19 118 ALA A O 1
ATOM 946 N N . ASN A 1 119 ? 4.997 0.894 -5.075 1.00 97.38 119 ASN A N 1
ATOM 947 C CA . ASN A 1 119 ? 6.290 0.248 -4.882 1.00 97.38 119 ASN A CA 1
ATOM 948 C C . ASN A 1 119 ? 6.393 -0.318 -3.466 1.00 97.38 119 ASN A C 1
ATOM 950 O O . ASN A 1 119 ? 6.824 -1.446 -3.308 1.00 97.38 119 ASN A O 1
ATOM 954 N N . SER A 1 120 ? 5.926 0.415 -2.461 1.00 96.88 120 SER A N 1
ATOM 955 C CA . SER A 1 120 ? 5.984 0.039 -1.052 1.00 96.88 120 SER A CA 1
ATOM 956 C C . SER A 1 120 ? 4.594 -0.014 -0.409 1.00 96.88 120 SER A C 1
ATOM 958 O O . SER A 1 120 ? 4.052 -1.106 -0.236 1.00 96.88 120 SER A O 1
ATOM 960 N N . LEU A 1 121 ? 3.998 1.138 -0.087 1.00 98.44 121 LEU A N 1
ATOM 961 C CA . LEU A 1 121 ? 2.808 1.236 0.763 1.00 98.44 121 LEU A CA 1
ATOM 962 C C . LEU A 1 121 ? 1.581 1.738 -0.010 1.00 98.44 121 LEU A C 1
ATOM 964 O O . LEU A 1 121 ? 1.652 2.768 -0.682 1.00 98.44 121 LEU A O 1
ATOM 968 N N . GLY A 1 122 ? 0.445 1.052 0.112 1.00 98.81 122 GLY A N 1
ATOM 969 C CA . GLY A 1 122 ? -0.820 1.487 -0.488 1.00 98.81 122 GLY A CA 1
ATOM 970 C C . GLY A 1 122 ? -1.381 2.752 0.166 1.00 98.81 122 GLY A C 1
ATOM 971 O O . GLY A 1 122 ? -1.506 3.787 -0.487 1.00 98.81 122 GLY A O 1
ATOM 972 N N . ILE A 1 123 ? -1.702 2.687 1.457 1.00 98.81 123 ILE A N 1
ATOM 973 C CA . ILE A 1 123 ? -2.321 3.789 2.204 1.00 98.81 123 ILE A CA 1
ATOM 974 C C . ILE A 1 123 ? -1.537 4.066 3.489 1.00 98.81 123 ILE A C 1
ATOM 976 O O . ILE A 1 123 ? -1.267 3.131 4.239 1.00 98.81 123 ILE A O 1
ATOM 980 N N . ASP A 1 124 ? -1.239 5.334 3.785 1.00 98.25 124 ASP A N 1
ATOM 981 C CA . ASP A 1 124 ? -0.887 5.770 5.143 1.00 98.25 124 ASP A CA 1
ATOM 982 C C . ASP A 1 124 ? -1.996 6.636 5.756 1.00 98.25 124 ASP A C 1
ATOM 984 O O . ASP A 1 124 ? -2.604 7.477 5.085 1.00 98.25 124 ASP A O 1
ATOM 988 N N . MET A 1 125 ? -2.288 6.406 7.039 1.00 97.19 125 MET A N 1
ATOM 989 C CA . MET A 1 125 ? -3.326 7.146 7.775 1.00 97.19 125 MET A CA 1
ATOM 990 C C . MET A 1 125 ? -2.908 7.506 9.208 1.00 97.19 125 MET A C 1
ATOM 992 O O . MET A 1 125 ? -3.741 7.561 10.111 1.00 97.19 125 MET A O 1
ATOM 996 N N . GLY A 1 126 ? -1.608 7.691 9.443 1.00 94.50 126 GLY A N 1
ATOM 997 C CA . GLY A 1 126 ? -1.030 7.897 10.772 1.00 94.50 126 GLY A CA 1
ATOM 998 C C . GLY A 1 126 ? -0.104 9.109 10.869 1.00 94.50 126 GLY A C 1
ATOM 999 O O . GLY A 1 126 ? -0.078 9.970 9.999 1.00 94.50 126 GLY A O 1
ATOM 1000 N N . ASN A 1 127 ? 0.700 9.153 11.933 1.00 93.75 127 ASN A N 1
ATOM 1001 C CA . ASN A 1 127 ? 1.679 10.214 12.202 1.00 93.75 127 ASN A CA 1
ATOM 1002 C C . ASN A 1 127 ? 3.017 10.065 11.427 1.00 93.75 127 ASN A C 1
ATOM 1004 O O . ASN A 1 127 ? 3.992 10.747 11.740 1.00 93.75 127 ASN A O 1
ATOM 1008 N N . GLU A 1 128 ? 3.072 9.177 10.431 1.00 91.94 128 GLU A N 1
ATOM 1009 C CA . GLU A 1 128 ? 4.228 8.795 9.596 1.00 91.94 128 GLU A CA 1
ATOM 1010 C C . GLU A 1 128 ? 5.373 8.022 10.282 1.00 91.94 128 GLU A C 1
ATOM 1012 O O . GLU A 1 128 ? 5.772 6.978 9.778 1.00 91.94 128 GLU A O 1
ATOM 1017 N N . MET A 1 129 ? 5.961 8.524 11.376 1.00 93.56 129 MET A N 1
ATOM 1018 C CA . MET A 1 129 ? 7.055 7.853 12.112 1.00 93.56 129 MET A CA 1
ATOM 1019 C C . MET A 1 129 ? 7.207 8.391 13.544 1.00 93.56 129 MET A C 1
ATOM 1021 O O . MET A 1 129 ? 6.639 9.420 13.895 1.00 93.56 129 MET A O 1
ATOM 1025 N N . TRP A 1 130 ? 7.986 7.716 14.391 1.00 91.00 130 TRP A N 1
ATOM 1026 C CA . TRP A 1 130 ? 8.107 8.058 15.821 1.00 91.00 130 TRP A CA 1
ATOM 1027 C C . TRP A 1 130 ? 8.810 9.383 16.118 1.00 91.00 130 TRP A C 1
ATOM 1029 O O . TRP A 1 130 ? 8.580 9.976 17.166 1.00 91.00 130 TRP A O 1
ATOM 1039 N N . SER A 1 131 ? 9.684 9.837 15.221 1.00 90.31 131 SER A N 1
ATOM 1040 C CA . SER A 1 131 ? 10.470 11.062 15.398 1.00 90.31 131 SER A CA 1
ATOM 1041 C C . SER A 1 131 ? 9.772 12.321 14.878 1.00 90.31 131 SER A C 1
ATOM 1043 O O . SER A 1 131 ? 10.328 13.415 14.986 1.00 90.31 131 SER A O 1
ATOM 1045 N N . THR A 1 132 ? 8.572 12.204 14.303 1.00 89.25 132 THR A N 1
ATOM 1046 C CA . THR A 1 132 ? 7.814 13.367 13.835 1.00 89.25 132 THR A CA 1
ATOM 1047 C C . THR A 1 132 ? 7.051 14.021 14.979 1.00 89.25 132 THR A C 1
ATOM 1049 O O . THR A 1 132 ? 6.671 13.384 15.961 1.00 89.25 132 THR A O 1
ATOM 1052 N N . VAL A 1 133 ? 6.784 15.323 14.836 1.00 87.88 133 VAL A N 1
ATOM 1053 C CA . VAL A 1 133 ? 5.877 16.027 15.747 1.00 87.88 133 VAL A CA 1
ATOM 1054 C C . VAL A 1 133 ? 4.514 15.347 15.692 1.00 87.88 133 VAL A C 1
ATOM 1056 O O . VAL A 1 133 ? 3.938 15.193 14.613 1.00 87.88 133 VAL A O 1
ATOM 1059 N N . HIS A 1 134 ? 4.028 14.931 16.860 1.00 86.19 134 HIS A N 1
ATOM 1060 C CA . HIS A 1 134 ? 2.730 14.293 16.989 1.00 86.19 134 HIS A CA 1
ATOM 1061 C C . HIS A 1 134 ? 1.623 15.273 16.611 1.00 86.19 134 HIS A C 1
ATOM 1063 O O . HIS A 1 134 ? 1.437 16.288 17.284 1.00 86.19 134 HIS A O 1
ATOM 1069 N N . GLN A 1 135 ? 0.891 14.957 15.545 1.00 88.31 135 GLN A N 1
ATOM 1070 C CA . GLN A 1 135 ? -0.307 15.687 15.168 1.00 88.31 135 GLN A CA 1
ATOM 1071 C C . GLN A 1 135 ? -1.457 15.255 16.093 1.00 88.31 135 GLN A C 1
ATOM 1073 O O . GLN A 1 135 ? -1.809 14.073 16.118 1.00 88.31 135 GLN A O 1
ATOM 1078 N N . PRO A 1 136 ? -2.060 16.169 16.870 1.00 86.31 136 PRO A N 1
ATOM 1079 C CA . PRO A 1 136 ? -3.181 15.809 17.725 1.00 86.31 136 PRO A CA 1
ATOM 1080 C C . PRO A 1 136 ? -4.376 15.322 16.900 1.00 86.31 136 PRO A C 1
ATOM 1082 O O . PRO A 1 136 ? -4.708 15.902 15.868 1.00 86.31 136 PRO A O 1
ATOM 1085 N N . GLY A 1 137 ? -5.057 14.287 17.392 1.00 87.69 137 GLY A N 1
ATOM 1086 C CA . GLY A 1 137 ? -6.343 13.847 16.845 1.00 87.69 137 GLY A CA 1
ATOM 1087 C C . GLY A 1 137 ? -6.284 12.896 15.645 1.00 87.69 137 GLY A C 1
ATOM 1088 O O . GLY A 1 137 ? -7.344 12.589 15.107 1.00 87.69 137 GLY A O 1
ATOM 1089 N N . VAL A 1 138 ? -5.104 12.401 15.250 1.00 94.56 138 VAL A N 1
ATOM 1090 C CA . VAL A 1 138 ? -4.953 11.391 14.180 1.00 94.56 138 VAL A CA 1
ATOM 1091 C C . VAL A 1 138 ? -5.829 10.160 14.455 1.00 94.56 138 VAL A C 1
ATOM 1093 O O . VAL A 1 138 ? -5.808 9.598 15.555 1.00 94.56 138 VAL A O 1
ATOM 1096 N N . GLY A 1 139 ? -6.588 9.715 13.450 1.00 96.25 139 GLY A N 1
ATOM 1097 C CA . GLY A 1 139 ? -7.512 8.584 13.567 1.00 96.25 139 GLY A CA 1
ATOM 1098 C C . GLY A 1 139 ? -8.943 8.905 13.140 1.00 96.25 139 GLY A C 1
ATOM 1099 O O . GLY A 1 139 ? -9.191 9.791 12.322 1.00 96.25 139 GLY A O 1
ATOM 1100 N N . PHE A 1 140 ? -9.907 8.163 13.689 1.00 98.38 140 PHE A N 1
ATOM 1101 C CA . PHE A 1 140 ? -11.338 8.240 13.353 1.00 98.38 140 PHE A CA 1
ATOM 1102 C C . PHE A 1 140 ? -11.639 7.948 11.877 1.00 98.38 140 PHE A C 1
ATOM 1104 O O . PHE A 1 140 ? -12.662 8.366 11.335 1.00 98.38 140 PHE A O 1
ATOM 1111 N N . HIS A 1 141 ? -10.721 7.259 11.202 1.00 98.69 141 HIS A N 1
ATOM 1112 C CA . HIS A 1 141 ? -10.843 6.930 9.793 1.00 98.69 141 HIS A CA 1
ATOM 1113 C C . HIS A 1 141 ? -11.785 5.745 9.579 1.00 98.69 141 HIS A C 1
ATOM 1115 O O . HIS A 1 141 ? -11.819 4.800 10.370 1.00 98.69 141 HIS A O 1
ATOM 1121 N N . ILE A 1 142 ? -12.510 5.779 8.465 1.00 98.94 142 ILE A N 1
ATOM 1122 C CA . ILE A 1 142 ? -13.290 4.657 7.956 1.00 98.94 142 ILE A CA 1
ATOM 1123 C C . ILE A 1 142 ? -12.700 4.258 6.609 1.00 98.94 142 ILE A C 1
ATOM 1125 O O . ILE A 1 142 ? -12.670 5.059 5.675 1.00 98.94 142 ILE A O 1
ATOM 1129 N N . VAL A 1 143 ? -12.259 3.010 6.504 1.00 98.94 143 VAL A N 1
ATOM 1130 C CA . VAL A 1 143 ? -11.747 2.411 5.270 1.00 98.94 143 VAL A CA 1
ATOM 1131 C C . VAL A 1 143 ? -12.659 1.250 4.933 1.00 98.94 143 VAL A C 1
ATOM 1133 O O . VAL A 1 143 ? -12.638 0.232 5.630 1.00 98.94 143 VAL A O 1
ATOM 1136 N N . ARG A 1 144 ? -13.504 1.412 3.911 1.00 98.94 144 ARG A N 1
ATOM 1137 C CA . ARG A 1 144 ? -14.500 0.393 3.583 1.00 98.94 144 ARG A CA 1
ATOM 1138 C C . ARG A 1 144 ? -14.724 0.110 2.111 1.00 98.94 144 ARG A C 1
ATOM 1140 O O . ARG A 1 144 ? -14.706 1.021 1.294 1.00 98.94 144 ARG A O 1
ATOM 1147 N N . ASN A 1 145 ? -15.032 -1.143 1.795 1.00 98.94 145 ASN A N 1
ATOM 1148 C CA . ASN A 1 145 ? -15.363 -1.578 0.436 1.00 98.94 145 ASN A CA 1
ATOM 1149 C C . ASN A 1 145 ? -14.306 -1.179 -0.612 1.00 98.94 145 ASN A C 1
ATOM 1151 O O . ASN A 1 145 ? -14.642 -0.801 -1.732 1.00 98.94 145 ASN A O 1
ATOM 1155 N N . ASN A 1 146 ? -13.026 -1.198 -0.236 1.00 98.94 146 ASN A N 1
ATOM 1156 C CA . ASN A 1 146 ? -11.918 -0.897 -1.139 1.00 98.94 146 ASN A CA 1
ATOM 1157 C C . ASN A 1 146 ? -11.237 -2.176 -1.629 1.00 98.94 146 ASN A C 1
ATOM 1159 O O . ASN A 1 146 ? -11.252 -3.206 -0.951 1.00 98.94 146 ASN A O 1
ATOM 1163 N N . VAL A 1 147 ? -10.567 -2.075 -2.775 1.00 98.94 147 VAL A N 1
ATOM 1164 C CA . VAL A 1 147 ? -9.605 -3.073 -3.254 1.00 98.94 147 VAL A CA 1
ATOM 1165 C C . VAL A 1 147 ? -8.206 -2.487 -3.106 1.00 98.94 147 VAL A C 1
ATOM 1167 O O . VAL A 1 147 ? -7.876 -1.500 -3.758 1.00 98.94 147 VAL A O 1
ATOM 1170 N N . ILE A 1 148 ? -7.385 -3.082 -2.245 1.00 98.94 148 ILE A N 1
ATOM 1171 C CA . ILE A 1 148 ? -6.011 -2.654 -1.967 1.00 98.94 148 ILE A CA 1
ATOM 1172 C C . ILE A 1 148 ? -5.090 -3.789 -2.394 1.00 98.94 148 ILE A C 1
ATOM 1174 O O . ILE A 1 148 ? -5.083 -4.856 -1.777 1.00 98.94 148 ILE A O 1
ATOM 1178 N N . LYS A 1 149 ? -4.339 -3.593 -3.479 1.00 98.75 149 LYS A N 1
ATOM 1179 C CA . LYS A 1 149 ? -3.580 -4.690 -4.083 1.00 98.75 149 LYS A CA 1
ATOM 1180 C C . LYS A 1 149 ? -2.246 -4.295 -4.681 1.00 98.75 149 LYS A C 1
ATOM 1182 O O . LYS A 1 149 ? -1.978 -3.122 -4.905 1.00 98.75 149 LYS A O 1
ATOM 1187 N N . ASN A 1 150 ? -1.399 -5.280 -4.962 1.00 98.50 150 ASN A N 1
ATOM 1188 C CA . ASN A 1 150 ? -0.126 -5.078 -5.661 1.00 98.50 150 ASN A CA 1
ATOM 1189 C C . ASN A 1 150 ? 0.794 -4.044 -4.972 1.00 98.50 150 ASN A C 1
ATOM 1191 O O . ASN A 1 150 ? 1.431 -3.232 -5.645 1.00 98.50 150 ASN A O 1
ATOM 1195 N N . CYS A 1 151 ? 0.865 -4.056 -3.637 1.00 98.44 151 CYS A N 1
ATOM 1196 C CA . CYS A 1 151 ? 1.726 -3.158 -2.854 1.00 98.44 151 CYS A CA 1
ATOM 1197 C C . CYS A 1 151 ? 2.946 -3.912 -2.315 1.00 98.44 151 CYS A C 1
ATOM 1199 O O . CYS A 1 151 ? 2.821 -5.022 -1.791 1.00 98.44 151 CYS A O 1
ATOM 1201 N N . GLY A 1 152 ? 4.138 -3.338 -2.469 1.00 97.00 152 GLY A N 1
ATOM 1202 C CA . GLY A 1 152 ? 5.370 -4.097 -2.261 1.00 97.00 152 GLY A CA 1
ATOM 1203 C C . GLY A 1 152 ? 5.733 -4.423 -0.823 1.00 97.00 152 GLY A C 1
ATOM 1204 O O . GLY A 1 152 ? 6.372 -5.450 -0.611 1.00 97.00 152 GLY A O 1
ATOM 1205 N N . ILE A 1 153 ? 5.312 -3.619 0.152 1.00 97.12 153 ILE A N 1
ATOM 1206 C CA . ILE A 1 153 ? 5.601 -3.839 1.578 1.00 97.12 153 ILE A CA 1
ATOM 1207 C C . ILE A 1 153 ? 4.310 -3.929 2.394 1.00 97.12 153 ILE A C 1
ATOM 1209 O O . ILE A 1 153 ? 4.127 -4.899 3.133 1.00 97.12 153 ILE A O 1
ATOM 1213 N N . GLY A 1 154 ? 3.402 -2.966 2.228 1.00 98.19 154 GLY A N 1
ATOM 1214 C CA . GLY A 1 154 ? 2.195 -2.878 3.044 1.00 98.19 154 GLY A CA 1
ATOM 1215 C C . GLY A 1 154 ? 0.969 -2.397 2.277 1.00 98.19 154 GLY A C 1
ATOM 1216 O O . GLY A 1 154 ? 1.073 -1.656 1.299 1.00 98.19 154 GLY A O 1
ATOM 1217 N N . GLY A 1 155 ? -0.211 -2.842 2.706 1.00 98.75 155 GLY A N 1
ATOM 1218 C CA . GLY A 1 155 ? -1.485 -2.402 2.131 1.00 98.75 155 GLY A CA 1
ATOM 1219 C C . GLY A 1 155 ? -1.957 -1.097 2.765 1.00 98.75 155 GLY A C 1
ATOM 1220 O O . GLY A 1 155 ? -2.090 -0.081 2.085 1.00 98.75 155 GLY A O 1
ATOM 1221 N N . LEU A 1 156 ? -2.177 -1.127 4.077 1.00 98.81 156 LEU A N 1
ATOM 1222 C CA . LEU A 1 156 ? -2.540 0.025 4.893 1.00 98.81 156 LEU A CA 1
ATOM 1223 C C . LEU A 1 156 ? -1.656 0.079 6.128 1.00 98.81 156 LEU A C 1
ATOM 1225 O O . LEU A 1 156 ? -1.561 -0.900 6.871 1.00 98.81 156 LEU A O 1
ATOM 1229 N N . GLU A 1 157 ? -1.096 1.254 6.388 1.00 98.31 157 GLU A N 1
ATOM 1230 C CA . GLU A 1 157 ? -0.323 1.495 7.590 1.00 98.31 157 GLU A CA 1
ATOM 1231 C C . GLU A 1 157 ? -0.730 2.752 8.348 1.00 98.31 157 GLU A C 1
ATOM 1233 O O . GLU A 1 157 ? -1.181 3.752 7.785 1.00 98.31 157 GLU A O 1
ATOM 1238 N N . ALA A 1 158 ? -0.566 2.700 9.666 1.00 96.44 158 ALA A N 1
ATOM 1239 C CA . ALA A 1 158 ? -0.768 3.859 10.514 1.00 96.44 158 ALA A CA 1
ATOM 1240 C C . ALA A 1 158 ? 0.100 3.806 11.771 1.00 96.44 158 ALA A C 1
ATOM 1242 O O . ALA A 1 158 ? 0.252 2.769 12.408 1.00 96.44 158 ALA A O 1
ATOM 1243 N N . LEU A 1 159 ? 0.614 4.963 12.171 1.00 95.06 159 LEU A N 1
ATOM 1244 C CA . LEU A 1 159 ? 1.210 5.192 13.479 1.00 95.06 159 LEU A CA 1
ATOM 1245 C C . LEU A 1 159 ? 0.299 6.075 14.331 1.00 95.06 159 LEU A C 1
ATOM 1247 O O . LEU A 1 159 ? 0.047 7.229 13.980 1.00 95.06 159 LEU A O 1
ATOM 1251 N N . GLY A 1 160 ? -0.164 5.549 15.466 1.00 91.88 160 GLY A N 1
ATOM 1252 C CA . GLY A 1 160 ? -0.917 6.299 16.472 1.00 91.88 160 GLY A CA 1
ATOM 1253 C C . GLY A 1 160 ? -2.351 6.660 16.079 1.00 91.88 160 GLY A C 1
ATOM 1254 O O . GLY A 1 160 ? -2.993 7.410 16.811 1.00 91.88 160 GLY A O 1
ATOM 1255 N N . ALA A 1 161 ? -2.858 6.144 14.955 1.00 91.12 161 ALA A N 1
ATOM 1256 C CA . ALA A 1 161 ? -4.238 6.350 14.533 1.00 91.12 161 ALA A CA 1
ATOM 1257 C C . ALA A 1 161 ? -5.192 5.507 15.387 1.00 91.12 161 ALA A C 1
ATOM 1259 O O . ALA A 1 161 ? -5.067 4.284 15.473 1.00 91.12 161 ALA A O 1
ATOM 1260 N N . LYS A 1 162 ? -6.158 6.169 16.024 1.00 94.38 162 LYS A N 1
ATOM 1261 C CA . LYS A 1 162 ? -7.108 5.538 16.953 1.00 94.38 162 LYS A CA 1
ATOM 1262 C C . LYS A 1 162 ? -8.520 5.536 16.385 1.00 94.38 162 LYS A C 1
ATOM 1264 O O . LYS A 1 162 ? -8.830 6.304 15.480 1.00 94.38 162 LYS A O 1
ATOM 1269 N N . GLN A 1 163 ? -9.396 4.713 16.958 1.00 97.31 163 GLN A N 1
ATOM 1270 C CA . GLN A 1 163 ? -10.838 4.731 16.678 1.00 97.31 163 GLN A CA 1
ATOM 1271 C C . GLN A 1 163 ? -11.177 4.513 15.197 1.00 97.31 163 GLN A C 1
ATOM 1273 O O . GLN A 1 163 ? -12.075 5.157 14.658 1.00 97.31 163 GLN A O 1
ATOM 1278 N N . MET A 1 164 ? -10.440 3.625 14.526 1.00 98.25 164 MET A N 1
ATOM 1279 C CA . MET A 1 164 ? -10.660 3.339 13.111 1.00 98.25 164 MET A CA 1
ATOM 1280 C C . MET A 1 164 ? -11.686 2.220 12.902 1.00 98.25 164 MET A C 1
ATOM 1282 O O . MET A 1 164 ? -11.832 1.309 13.723 1.00 98.25 164 MET A O 1
ATOM 1286 N N . LEU A 1 165 ? -12.356 2.266 11.753 1.00 98.88 165 LEU A N 1
ATOM 1287 C CA . LEU A 1 165 ? -13.171 1.176 11.228 1.00 98.88 165 LEU A CA 1
ATOM 1288 C C . LEU A 1 165 ? -12.615 0.746 9.871 1.00 98.88 165 LEU A C 1
ATOM 1290 O O . LEU A 1 165 ? -12.675 1.504 8.906 1.00 98.88 165 LEU A O 1
ATOM 1294 N N . ILE A 1 166 ? -12.100 -0.477 9.801 1.00 98.94 166 ILE A N 1
ATOM 1295 C CA . ILE A 1 166 ? -11.570 -1.072 8.573 1.00 98.94 166 ILE A CA 1
ATOM 1296 C C . ILE A 1 166 ? -12.449 -2.271 8.228 1.00 98.94 166 ILE A C 1
ATOM 1298 O O . ILE A 1 166 ? -12.379 -3.310 8.894 1.00 98.94 166 ILE A O 1
ATOM 1302 N N . GLU A 1 167 ? -13.321 -2.128 7.230 1.00 98.94 167 GLU A N 1
ATOM 1303 C CA . GLU A 1 167 ? -14.322 -3.152 6.934 1.00 98.94 167 GLU A CA 1
ATOM 1304 C C . GLU A 1 167 ? -14.598 -3.424 5.462 1.00 98.94 167 GLU A C 1
ATOM 1306 O O . GLU A 1 167 ? -14.526 -2.535 4.629 1.00 98.94 167 GLU A O 1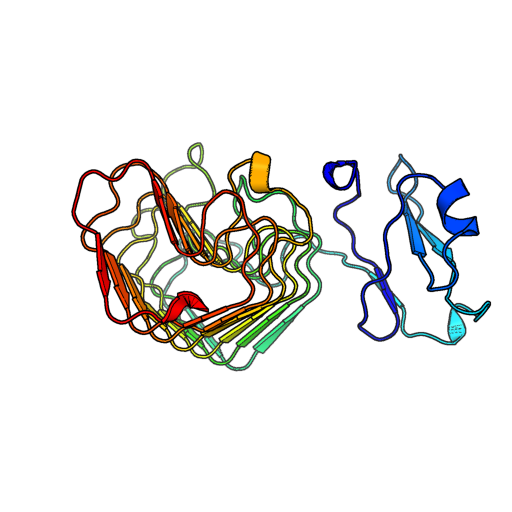
ATOM 1311 N N . ASP A 1 168 ? -14.983 -4.657 5.142 1.00 98.94 168 ASP A N 1
ATOM 1312 C CA . ASP A 1 168 ? -15.444 -5.030 3.799 1.00 98.94 168 ASP A CA 1
ATOM 1313 C C . ASP A 1 168 ? -14.412 -4.753 2.683 1.00 98.94 168 ASP A C 1
ATOM 1315 O O . ASP A 1 168 ? -14.780 -4.592 1.525 1.00 98.94 168 ASP A O 1
ATOM 1319 N N . ASN A 1 169 ? -13.114 -4.676 3.003 1.00 98.94 169 ASN A N 1
ATOM 1320 C CA . ASN A 1 169 ? -12.056 -4.460 2.013 1.00 98.94 169 ASN A CA 1
ATOM 1321 C C . ASN A 1 169 ? -11.461 -5.787 1.523 1.00 98.94 169 ASN A C 1
ATOM 1323 O O . ASN A 1 169 ? -11.416 -6.781 2.255 1.00 98.94 169 ASN A O 1
ATOM 1327 N N . LEU A 1 170 ? -10.922 -5.769 0.308 1.00 98.94 170 LEU A N 1
ATOM 1328 C CA . LEU A 1 170 ? -10.073 -6.822 -0.241 1.00 98.94 170 LEU A CA 1
ATOM 1329 C C . LEU A 1 170 ? -8.611 -6.368 -0.214 1.00 98.94 170 LEU A C 1
ATOM 1331 O O . LEU A 1 170 ? -8.271 -5.359 -0.828 1.00 98.94 170 LEU A O 1
ATOM 1335 N N . PHE A 1 171 ? -7.757 -7.144 0.449 1.00 98.94 171 PHE A N 1
ATOM 1336 C CA . PHE A 1 171 ? -6.304 -7.014 0.417 1.00 98.94 171 PHE A CA 1
ATOM 1337 C C . PHE A 1 171 ? -5.704 -8.198 -0.343 1.00 98.94 171 PHE A C 1
ATOM 1339 O O . PHE A 1 171 ? -5.860 -9.345 0.088 1.00 98.94 171 PHE A O 1
ATOM 1346 N N . GLU A 1 172 ? -5.016 -7.941 -1.458 1.00 98.62 172 GLU A N 1
ATOM 1347 C CA . GLU A 1 172 ? -4.406 -9.011 -2.258 1.00 98.62 172 GLU A CA 1
ATOM 1348 C C . GLU A 1 172 ? -3.050 -8.659 -2.878 1.00 98.62 172 GLU A C 1
ATOM 1350 O O . GLU A 1 172 ? -2.790 -7.513 -3.223 1.00 98.62 172 GLU A O 1
ATOM 1355 N N . HIS A 1 173 ? -2.164 -9.645 -3.044 1.00 98.56 173 HIS A N 1
ATOM 1356 C CA . HIS A 1 173 ? -0.839 -9.444 -3.656 1.00 98.56 173 HIS A CA 1
ATOM 1357 C C . HIS A 1 173 ? 0.008 -8.373 -2.944 1.00 98.56 173 HIS A C 1
ATOM 1359 O O . HIS A 1 173 ? 0.517 -7.434 -3.562 1.00 98.56 173 HIS A O 1
ATOM 1365 N N . ILE A 1 174 ? 0.154 -8.520 -1.626 1.00 98.69 174 ILE A N 1
ATOM 1366 C CA . ILE A 1 174 ? 0.925 -7.607 -0.771 1.00 98.69 174 ILE A CA 1
ATOM 1367 C C . ILE A 1 174 ? 2.236 -8.264 -0.325 1.00 98.69 174 ILE A C 1
ATOM 1369 O O . ILE A 1 174 ? 2.263 -9.463 -0.040 1.00 98.69 174 ILE A O 1
ATOM 1373 N N . GLY A 1 175 ? 3.304 -7.464 -0.242 1.00 97.00 175 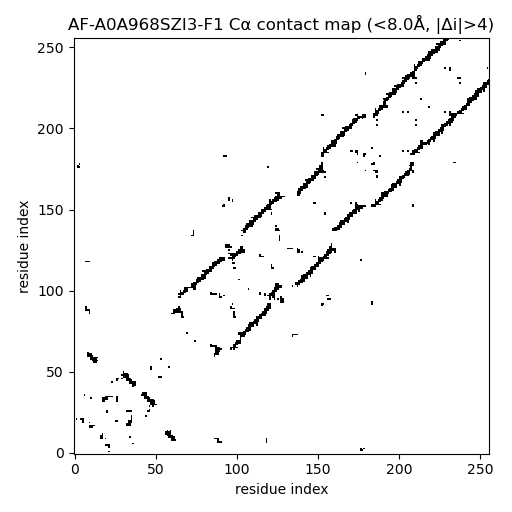GLY A N 1
ATOM 1374 C CA . GLY A 1 175 ? 4.592 -7.855 0.344 1.00 97.00 175 GLY A CA 1
ATOM 1375 C C . GLY A 1 175 ? 5.616 -8.406 -0.660 1.00 97.00 175 GLY A C 1
ATOM 1376 O O . GLY A 1 175 ? 6.632 -8.996 -0.285 1.00 97.00 175 GLY A O 1
ATOM 1377 N N . TRP A 1 176 ? 5.402 -8.189 -1.963 1.00 94.50 176 TRP A N 1
ATOM 1378 C CA . TRP A 1 176 ? 6.271 -8.721 -3.019 1.00 94.50 176 TRP A CA 1
ATOM 1379 C C . TRP A 1 176 ? 7.727 -8.221 -2.965 1.00 94.50 176 TRP A C 1
ATOM 1381 O O . TRP A 1 176 ? 8.591 -8.831 -3.597 1.00 94.50 176 TRP A O 1
ATOM 1391 N N . GLN A 1 177 ? 8.062 -7.170 -2.209 1.00 93.56 177 GLN A N 1
ATOM 1392 C CA . GLN A 1 177 ? 9.461 -6.764 -2.020 1.00 93.56 177 GLN A CA 1
ATOM 1393 C C . GLN A 1 177 ? 10.268 -7.714 -1.132 1.00 93.56 177 GLN A C 1
ATOM 1395 O O . GLN A 1 177 ? 11.496 -7.662 -1.185 1.00 93.56 177 GLN A O 1
ATOM 1400 N N . ASN A 1 178 ? 9.615 -8.613 -0.384 1.00 93.12 178 ASN A N 1
ATOM 1401 C CA . ASN A 1 178 ? 10.273 -9.481 0.595 1.00 93.12 178 ASN A CA 1
ATOM 1402 C C . ASN A 1 178 ? 11.029 -8.678 1.670 1.00 93.12 178 ASN A C 1
ATOM 1404 O O . ASN A 1 178 ? 12.207 -8.907 1.937 1.00 93.12 178 ASN A O 1
ATOM 1408 N N . ALA A 1 179 ? 10.328 -7.707 2.258 1.00 92.50 179 ALA A N 1
ATOM 1409 C CA . ALA A 1 179 ? 10.860 -6.804 3.275 1.00 92.50 179 ALA A CA 1
ATOM 1410 C C . ALA A 1 179 ? 10.524 -7.236 4.717 1.00 92.50 179 ALA A C 1
ATOM 1412 O O . ALA A 1 179 ? 10.717 -6.467 5.655 1.00 92.50 179 ALA A O 1
ATOM 1413 N N . GLU A 1 180 ? 10.037 -8.464 4.916 1.00 93.81 180 GLU A N 1
ATOM 1414 C CA . GLU A 1 180 ? 9.521 -8.946 6.206 1.00 93.81 180 GLU A CA 1
ATOM 1415 C C . GLU A 1 180 ? 10.526 -8.833 7.359 1.00 93.81 180 GLU A C 1
ATOM 1417 O O . GLU A 1 180 ? 10.172 -8.514 8.494 1.00 93.81 180 GLU A O 1
ATOM 1422 N N . LEU A 1 181 ? 11.807 -9.079 7.068 1.00 92.75 181 LEU A N 1
ATOM 1423 C CA . LEU A 1 181 ? 12.886 -9.027 8.059 1.00 92.75 181 LEU A CA 1
ATOM 1424 C C . LEU A 1 181 ? 13.256 -7.601 8.474 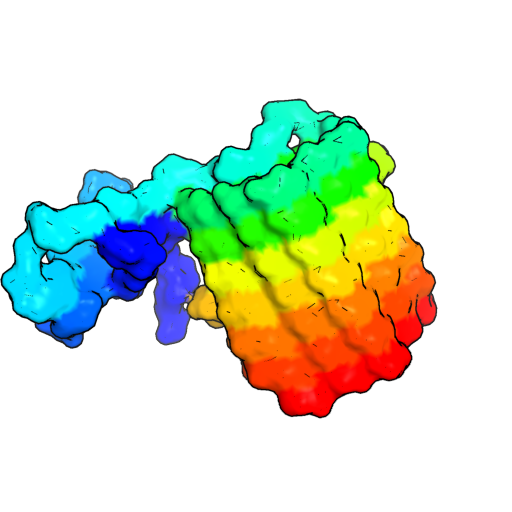1.00 92.75 181 LEU A C 1
ATOM 1426 O O . LEU A 1 181 ? 14.031 -7.428 9.410 1.00 92.75 181 LEU A O 1
ATOM 1430 N N . ALA A 1 182 ? 12.716 -6.594 7.791 1.00 92.31 182 ALA A N 1
ATOM 1431 C CA . ALA A 1 182 ? 12.807 -5.205 8.208 1.00 92.31 182 ALA A CA 1
ATOM 1432 C C . ALA A 1 182 ? 11.662 -4.806 9.154 1.00 92.31 182 ALA A C 1
ATOM 1434 O O . ALA A 1 182 ? 11.623 -3.666 9.595 1.00 92.31 182 ALA A O 1
ATOM 1435 N N . PHE A 1 183 ? 10.774 -5.749 9.493 1.00 94.19 183 PHE A N 1
ATOM 1436 C CA . PHE A 1 183 ? 9.726 -5.615 10.502 1.00 94.19 183 PHE A CA 1
ATOM 1437 C C . PHE A 1 183 ? 8.683 -4.531 10.225 1.00 94.19 183 PHE A C 1
ATOM 1439 O O . PHE A 1 183 ? 8.021 -4.115 11.154 1.00 94.19 183 PHE A O 1
ATOM 1446 N N . GLU A 1 184 ? 8.478 -4.100 8.981 1.00 94.81 184 GLU A N 1
ATOM 1447 C CA . GLU A 1 184 ? 7.529 -3.021 8.636 1.00 94.81 184 GLU A CA 1
ATOM 1448 C C . GLU A 1 184 ? 6.545 -3.427 7.531 1.00 94.81 184 GLU A C 1
ATOM 1450 O O . GLU A 1 184 ? 6.092 -2.604 6.754 1.00 94.81 184 GLU A O 1
ATOM 1455 N N . SER A 1 185 ? 6.244 -4.720 7.406 1.00 96.19 185 SER A N 1
ATOM 1456 C CA . SER A 1 185 ? 5.374 -5.255 6.350 1.00 96.19 185 SER A CA 1
ATOM 1457 C C . SER A 1 185 ? 4.041 -5.737 6.911 1.00 96.19 185 SER A C 1
ATOM 1459 O O . SER A 1 185 ? 4.024 -6.360 7.967 1.00 96.19 185 SER A O 1
ATOM 1461 N N . GLY A 1 186 ? 2.940 -5.564 6.182 1.00 97.75 186 GLY A N 1
ATOM 1462 C CA . GLY A 1 186 ? 1.629 -6.111 6.549 1.00 97.75 186 GLY A CA 1
ATOM 1463 C C . GLY A 1 186 ? 0.543 -5.673 5.574 1.00 97.75 186 GLY A C 1
ATOM 1464 O O . GLY A 1 186 ? 0.547 -4.527 5.126 1.00 97.75 186 GLY A O 1
ATOM 1465 N N . ALA A 1 187 ? -0.425 -6.536 5.244 1.00 98.69 187 ALA A N 1
ATOM 1466 C CA . ALA A 1 187 ? -1.595 -6.045 4.502 1.00 98.69 187 ALA A CA 1
ATOM 1467 C C . ALA A 1 187 ? -2.308 -4.936 5.290 1.00 98.69 187 ALA A C 1
ATOM 1469 O O . ALA A 1 187 ? -2.666 -3.911 4.713 1.00 98.69 187 ALA A O 1
ATOM 1470 N N . ILE A 1 188 ? -2.384 -5.087 6.612 1.00 98.69 188 ILE A N 1
ATOM 1471 C CA . ILE A 1 188 ? -2.582 -3.992 7.560 1.00 98.69 188 ILE A CA 1
ATOM 1472 C C . ILE A 1 188 ? -1.453 -4.041 8.592 1.00 98.69 188 ILE A C 1
ATOM 1474 O O . ILE A 1 188 ? -1.268 -5.083 9.220 1.00 98.69 188 ILE A O 1
ATOM 1478 N N . LYS A 1 189 ? -0.752 -2.927 8.826 1.00 97.81 189 LYS A N 1
ATOM 1479 C CA . LYS A 1 189 ? 0.149 -2.769 9.979 1.00 97.81 189 LYS A CA 1
ATOM 1480 C C . LYS A 1 189 ? -0.115 -1.453 10.712 1.00 97.81 189 LYS A C 1
ATOM 1482 O O . LYS A 1 189 ? 0.013 -0.376 10.140 1.00 97.81 189 LYS A O 1
ATOM 1487 N N . ILE A 1 190 ? -0.501 -1.513 11.986 1.00 96.31 190 ILE A N 1
ATOM 1488 C CA . ILE A 1 190 ? -0.850 -0.311 12.762 1.00 96.31 190 ILE A CA 1
ATOM 1489 C C . ILE A 1 190 ? -0.108 -0.309 14.093 1.00 96.31 190 ILE A C 1
ATOM 1491 O O . ILE A 1 190 ? -0.178 -1.276 14.844 1.00 96.31 190 ILE A O 1
ATOM 1495 N N . HIS A 1 191 ? 0.567 0.797 14.390 1.00 95.25 191 HIS A N 1
ATOM 1496 C CA . HIS A 1 191 ? 1.305 1.011 15.626 1.00 95.25 191 HIS A CA 1
ATOM 1497 C C . HIS A 1 191 ? 0.454 1.777 16.649 1.00 95.25 191 HIS A C 1
ATOM 1499 O O . HIS A 1 191 ? -0.154 2.794 16.298 1.00 95.25 191 HIS A O 1
ATOM 1505 N N . THR A 1 192 ? 0.465 1.359 17.921 1.00 92.62 192 THR A N 1
ATOM 1506 C CA . THR A 1 192 ? -0.289 2.015 19.015 1.00 92.62 192 THR A CA 1
ATOM 1507 C C . THR A 1 192 ? -1.793 2.091 18.704 1.00 92.62 192 THR A C 1
ATOM 1509 O O . THR A 1 192 ? -2.434 3.145 18.771 1.00 92.62 192 THR A O 1
ATOM 1512 N N . THR A 1 193 ? -2.362 0.951 18.316 1.00 92.12 193 THR A N 1
ATOM 1513 C CA . THR A 1 193 ? -3.752 0.838 17.863 1.00 92.12 193 THR A CA 1
ATOM 1514 C C . THR A 1 193 ? -4.710 0.831 19.047 1.00 92.12 193 THR A C 1
ATOM 1516 O O . THR A 1 193 ? -4.651 -0.0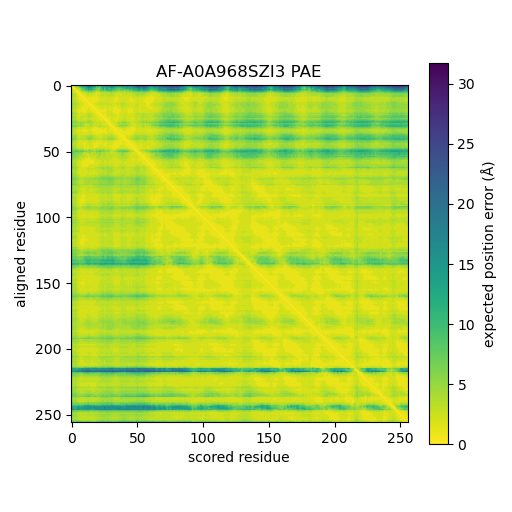49 19.903 1.00 92.12 193 THR A O 1
ATOM 1519 N N . VAL A 1 194 ? -5.644 1.781 19.087 1.00 94.44 194 VAL A N 1
ATOM 1520 C CA . VAL A 1 194 ? -6.634 1.873 20.173 1.00 94.44 194 VAL A CA 1
ATOM 1521 C C . VAL A 1 194 ? -8.046 1.957 19.605 1.00 94.44 194 VAL A C 1
ATOM 1523 O O . VAL A 1 194 ? -8.277 2.680 18.631 1.00 94.44 194 VAL A O 1
ATOM 1526 N N . ASN A 1 195 ? -9.002 1.258 20.228 1.00 96.31 195 ASN A N 1
ATOM 1527 C CA . ASN A 1 195 ? -10.438 1.328 19.917 1.00 96.31 195 ASN A CA 1
ATOM 1528 C C . ASN A 1 195 ? -10.771 1.047 18.437 1.00 96.31 195 ASN A C 1
ATOM 1530 O O . ASN A 1 195 ? -11.653 1.688 17.869 1.00 96.31 195 ASN A O 1
ATOM 1534 N N . THR A 1 196 ? -10.039 0.141 17.784 1.00 97.12 196 THR A N 1
ATOM 1535 C CA . THR A 1 196 ? -10.143 -0.084 16.332 1.00 97.12 196 THR A CA 1
ATOM 1536 C C . THR A 1 196 ? -10.838 -1.401 16.001 1.00 97.12 196 THR A C 1
ATOM 1538 O O . THR A 1 196 ? -10.552 -2.449 16.583 1.00 97.12 196 THR A O 1
ATOM 1541 N N . MET A 1 197 ? -11.753 -1.351 15.034 1.00 98.75 197 MET A N 1
ATOM 1542 C CA . MET A 1 197 ? -12.487 -2.508 14.526 1.00 98.75 197 MET A CA 1
ATOM 1543 C C . MET A 1 197 ? -11.979 -2.877 13.134 1.00 98.75 197 MET A C 1
ATOM 1545 O O . MET A 1 197 ? -12.063 -2.066 12.212 1.00 98.75 197 MET A O 1
ATOM 1549 N N . ILE A 1 198 ? -11.533 -4.121 12.966 1.00 98.88 198 ILE A N 1
ATOM 1550 C CA . ILE A 1 198 ? -11.127 -4.687 11.677 1.00 98.88 198 ILE A CA 1
ATOM 1551 C C . ILE A 1 198 ? -12.042 -5.872 11.378 1.00 98.88 198 ILE A C 1
ATOM 1553 O O . ILE A 1 198 ? -11.920 -6.930 12.006 1.00 98.88 198 ILE A O 1
ATOM 1557 N N . ARG A 1 199 ? -13.005 -5.702 10.462 1.00 98.94 199 ARG A N 1
ATOM 1558 C CA . ARG A 1 199 ? -14.050 -6.714 10.248 1.00 98.94 199 ARG A CA 1
ATOM 1559 C C . ARG A 1 199 ? -14.443 -6.972 8.804 1.00 98.94 199 ARG A C 1
ATOM 1561 O O . ARG A 1 199 ? -14.567 -6.039 8.031 1.00 98.94 199 ARG A O 1
ATOM 1568 N N . ARG A 1 200 ? -14.774 -8.224 8.475 1.00 98.94 200 ARG A N 1
ATOM 1569 C CA . ARG A 1 200 ? -15.288 -8.615 7.143 1.00 98.94 200 ARG A CA 1
ATOM 1570 C C . ARG A 1 200 ? -14.360 -8.270 5.974 1.00 98.94 200 ARG A C 1
ATOM 1572 O O . ARG A 1 200 ? -14.817 -8.124 4.850 1.00 98.94 200 ARG A O 1
ATOM 1579 N N . ASN A 1 201 ? -13.061 -8.153 6.229 1.00 98.94 201 ASN A N 1
ATOM 1580 C CA . ASN A 1 201 ? -12.075 -8.003 5.167 1.00 98.94 201 ASN A CA 1
ATOM 1581 C C . ASN A 1 201 ? -11.641 -9.382 4.653 1.00 98.94 201 ASN A C 1
ATOM 1583 O O . ASN A 1 201 ? -11.692 -10.379 5.383 1.00 98.94 201 ASN A O 1
ATOM 1587 N N . ILE A 1 202 ? -11.186 -9.424 3.405 1.00 98.94 202 ILE A N 1
ATOM 1588 C CA . ILE A 1 202 ? -10.578 -10.602 2.784 1.00 98.94 202 ILE A CA 1
ATOM 1589 C C . ILE A 1 202 ? -9.096 -10.310 2.573 1.00 98.94 202 ILE A C 1
ATOM 1591 O O . ILE A 1 202 ? -8.744 -9.321 1.937 1.00 98.94 202 ILE A O 1
ATOM 1595 N N . PHE A 1 203 ? -8.244 -11.191 3.081 1.00 98.88 203 PHE A N 1
ATOM 1596 C CA . PHE A 1 203 ? -6.796 -11.154 2.933 1.00 98.88 203 PHE A CA 1
ATOM 1597 C C . PHE A 1 203 ? -6.365 -12.389 2.150 1.00 98.88 203 PHE A C 1
ATOM 1599 O O . PHE A 1 203 ? -6.565 -13.508 2.629 1.00 98.88 203 PHE A O 1
ATOM 1606 N N . ARG A 1 204 ? -5.799 -12.204 0.952 1.00 98.62 204 ARG A N 1
ATOM 1607 C CA . ARG A 1 204 ? -5.329 -13.324 0.125 1.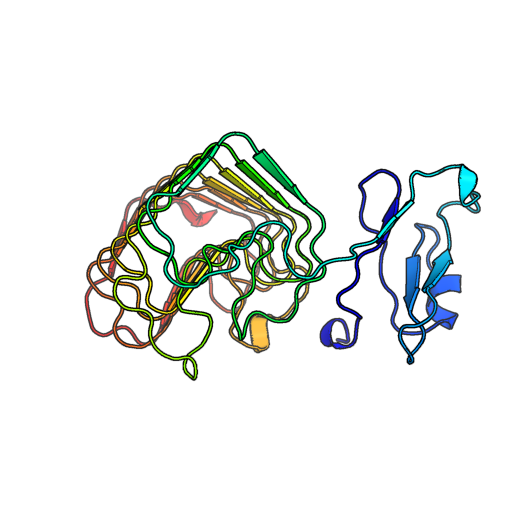00 98.62 204 ARG A CA 1
ATOM 1608 C C . ARG A 1 204 ? -4.063 -13.035 -0.661 1.00 98.62 204 ARG A C 1
ATOM 1610 O O . ARG A 1 204 ? -3.801 -11.891 -1.005 1.00 98.62 204 ARG A O 1
ATOM 1617 N N . TYR A 1 205 ? -3.292 -14.068 -0.985 1.00 98.56 205 TYR A N 1
ATOM 1618 C CA . TYR A 1 205 ? -2.056 -13.938 -1.769 1.00 98.56 205 TYR A CA 1
ATOM 1619 C C . TYR A 1 205 ? -1.079 -12.928 -1.157 1.00 98.56 205 TYR A C 1
ATOM 1621 O O . TYR A 1 205 ? -0.579 -12.026 -1.831 1.00 98.56 205 TYR A O 1
ATOM 1629 N N . ILE A 1 206 ? -0.840 -13.060 0.144 1.00 98.56 206 ILE A N 1
ATOM 1630 C CA . ILE A 1 206 ? 0.090 -12.205 0.881 1.00 98.56 206 ILE A CA 1
ATOM 1631 C C . ILE A 1 206 ? 1.380 -12.993 1.081 1.00 98.56 206 ILE A C 1
ATOM 1633 O O . ILE A 1 206 ? 1.363 -14.165 1.456 1.00 98.56 206 ILE A O 1
ATOM 1637 N N . SER A 1 207 ? 2.518 -12.373 0.797 1.00 97.00 207 SER A N 1
ATOM 1638 C CA . SER A 1 207 ? 3.829 -13.008 0.931 1.00 97.00 207 SER A CA 1
ATOM 1639 C C . SER A 1 207 ? 4.782 -12.072 1.647 1.00 97.00 207 SER A C 1
ATOM 1641 O O . SER A 1 207 ? 4.783 -10.883 1.363 1.00 97.00 207 SER A O 1
ATOM 1643 N N . PHE A 1 208 ? 5.606 -12.604 2.548 1.00 96.88 208 PHE A N 1
ATOM 1644 C CA . PHE A 1 208 ? 6.584 -11.824 3.314 1.00 96.88 208 PHE A CA 1
ATOM 1645 C C . PHE A 1 208 ? 5.947 -10.676 4.116 1.00 96.88 208 PHE A C 1
ATOM 1647 O O . PHE A 1 208 ? 6.538 -9.612 4.289 1.00 96.88 208 PHE A O 1
ATOM 1654 N N . ALA A 1 209 ? 4.705 -10.882 4.549 1.00 97.50 209 ALA A N 1
ATOM 1655 C CA . ALA A 1 209 ? 3.917 -9.947 5.332 1.00 97.50 209 ALA A CA 1
ATOM 1656 C C . ALA A 1 209 ? 2.775 -10.713 6.035 1.00 97.50 209 ALA A C 1
ATOM 1658 O O . ALA A 1 209 ? 2.193 -11.619 5.431 1.00 97.50 209 ALA A O 1
ATOM 1659 N N . PRO A 1 210 ? 2.409 -10.367 7.279 1.00 98.00 210 PRO A N 1
ATOM 1660 C CA . PRO A 1 210 ? 1.167 -10.824 7.889 1.00 98.00 210 PRO A CA 1
ATOM 1661 C C . PRO A 1 210 ? -0.059 -10.195 7.212 1.00 98.00 210 PRO A C 1
ATOM 1663 O O . PRO A 1 210 ? 0.020 -9.147 6.562 1.00 98.00 210 PRO A O 1
ATOM 1666 N N . GLY A 1 211 ? -1.225 -10.812 7.412 1.00 98.50 211 GLY A N 1
ATOM 1667 C CA . GLY A 1 211 ? -2.505 -10.204 7.042 1.00 98.50 211 GLY A CA 1
ATOM 1668 C C . GLY A 1 211 ? -2.779 -8.954 7.878 1.00 98.50 211 GLY A C 1
ATOM 1669 O O . GLY A 1 211 ? -3.007 -7.873 7.342 1.00 98.50 211 GLY A O 1
ATOM 1670 N N . ILE A 1 212 ? -2.698 -9.088 9.202 1.00 98.62 212 ILE A N 1
ATOM 1671 C CA . ILE A 1 212 ? -2.823 -7.970 10.142 1.00 98.62 212 ILE A CA 1
ATOM 1672 C C . ILE A 1 212 ? -1.670 -8.017 11.137 1.00 98.62 212 ILE A C 1
ATOM 1674 O O . ILE A 1 212 ? -1.441 -9.047 11.768 1.00 98.62 212 ILE A O 1
ATOM 1678 N N . TRP A 1 213 ? -1.011 -6.882 11.335 1.00 97.88 213 TRP A N 1
ATOM 1679 C CA . TRP A 1 213 ? -0.047 -6.662 12.402 1.00 97.88 213 TRP A CA 1
ATOM 1680 C C . TRP A 1 213 ? -0.471 -5.468 13.256 1.00 97.88 213 TRP A C 1
ATOM 1682 O O . TRP A 1 213 ? -0.511 -4.332 12.787 1.00 97.88 213 TRP A O 1
ATOM 1692 N N . LEU A 1 214 ? -0.808 -5.725 14.518 1.00 96.31 214 LEU A N 1
ATOM 1693 C CA . LEU A 1 214 ? -0.978 -4.668 15.513 1.00 96.31 214 LEU A CA 1
ATOM 1694 C C . LEU A 1 214 ? 0.326 -4.545 16.292 1.00 96.31 214 LEU A C 1
ATOM 1696 O O . LEU A 1 214 ? 0.675 -5.432 17.072 1.00 96.31 214 LEU A O 1
ATOM 1700 N N . ASP A 1 215 ? 1.054 -3.471 16.022 1.00 92.31 215 ASP A N 1
ATOM 1701 C CA . ASP A 1 215 ? 2.411 -3.234 16.492 1.00 92.31 215 ASP A CA 1
ATOM 1702 C C . ASP A 1 215 ? 2.454 -2.112 17.544 1.00 92.31 215 ASP A C 1
ATOM 1704 O O . ASP A 1 215 ? 1.492 -1.385 17.779 1.00 92.31 215 ASP A O 1
ATOM 1708 N N . TYR A 1 216 ? 3.580 -2.060 18.229 1.00 83.19 216 TYR A N 1
ATOM 1709 C CA . TYR A 1 216 ? 3.821 -1.929 19.652 1.00 83.19 216 TYR A CA 1
ATOM 1710 C C . TYR A 1 216 ? 3.263 -0.704 20.398 1.00 83.19 216 TYR A C 1
ATOM 1712 O O . TYR A 1 216 ? 2.612 0.200 19.871 1.00 83.19 216 TYR A O 1
ATOM 1720 N N . LEU A 1 217 ? 3.581 -0.696 21.698 1.00 78.00 217 LEU A N 1
ATOM 1721 C CA . LEU A 1 217 ? 3.191 0.308 22.690 1.00 78.00 217 LEU A CA 1
ATOM 1722 C C . LEU A 1 217 ? 1.685 0.327 22.958 1.00 78.00 217 LEU A C 1
ATOM 1724 O O . LEU A 1 217 ? 1.011 1.332 22.772 1.00 78.00 217 LEU A O 1
ATOM 1728 N N . ALA A 1 218 ? 1.212 -0.786 23.528 1.00 73.81 218 ALA A N 1
ATOM 1729 C CA . ALA A 1 218 ? -0.093 -0.889 24.179 1.00 73.81 218 ALA A CA 1
ATOM 1730 C C . ALA A 1 218 ? -1.289 -0.761 23.224 1.00 73.81 218 ALA A C 1
ATOM 1732 O O . ALA A 1 218 ? -2.146 0.104 23.396 1.00 73.81 218 ALA A O 1
ATOM 1733 N N . ASN A 1 219 ? -1.382 -1.683 22.259 1.00 88.25 219 ASN A N 1
ATOM 1734 C CA . ASN A 1 219 ? -2.650 -1.901 21.569 1.00 88.25 219 ASN A CA 1
ATOM 1735 C C . ASN A 1 219 ? -3.752 -2.219 22.595 1.00 88.25 219 ASN A C 1
ATOM 1737 O O . ASN A 1 219 ? -3.521 -2.994 23.530 1.00 88.25 219 ASN A O 1
ATOM 1741 N N . GLU A 1 220 ? -4.921 -1.600 22.436 1.00 92.88 220 GLU A N 1
ATOM 1742 C CA . GLU A 1 220 ? -5.999 -1.636 23.427 1.00 92.88 220 GLU A CA 1
ATOM 1743 C C . GLU A 1 220 ? -7.379 -1.603 22.768 1.00 92.88 220 GLU A C 1
ATOM 1745 O O . GLU A 1 220 ? -7.637 -0.813 21.855 1.00 92.88 220 GLU A O 1
ATOM 1750 N N . ASN A 1 221 ? -8.288 -2.449 23.262 1.00 94.50 221 ASN A N 1
ATOM 1751 C CA . ASN A 1 221 ? -9.696 -2.479 22.866 1.00 94.50 221 ASN A CA 1
ATOM 1752 C C . ASN A 1 221 ? -9.881 -2.556 21.339 1.00 94.50 221 ASN A C 1
ATOM 1754 O O . ASN A 1 221 ? -10.711 -1.870 20.738 1.00 94.50 221 ASN A O 1
ATOM 1758 N N . CYS A 1 222 ? -9.050 -3.372 20.692 1.00 96.12 222 CYS A N 1
ATOM 1759 C CA . CYS A 1 222 ? -9.174 -3.659 19.271 1.00 96.12 222 CYS A CA 1
ATOM 1760 C C . CYS A 1 222 ? -9.949 -4.957 19.065 1.00 96.12 222 CYS A C 1
ATOM 1762 O O . CYS A 1 222 ? -9.857 -5.886 19.869 1.00 96.12 222 CYS A O 1
ATOM 1764 N N . ARG A 1 223 ? -10.700 -5.042 17.966 1.00 98.06 223 ARG A N 1
ATOM 1765 C CA . ARG A 1 223 ? -11.426 -6.258 17.598 1.00 98.06 223 ARG A CA 1
ATOM 1766 C C . ARG A 1 223 ? -11.171 -6.626 16.147 1.00 98.06 223 ARG A C 1
ATOM 1768 O O . ARG A 1 223 ? -11.477 -5.849 15.244 1.00 98.06 223 ARG A O 1
ATOM 1775 N N . ILE A 1 224 ? -10.663 -7.834 15.939 1.00 98.75 224 ILE A N 1
ATOM 1776 C CA . ILE A 1 224 ? -10.422 -8.433 14.629 1.00 98.75 224 ILE A CA 1
ATOM 1777 C C . ILE A 1 224 ? -11.445 -9.551 14.454 1.00 98.75 224 ILE A C 1
ATOM 1779 O O . ILE A 1 224 ? -11.330 -10.601 15.089 1.00 98.75 224 ILE A O 1
ATOM 1783 N N . THR A 1 225 ? -12.472 -9.334 13.629 1.00 98.88 225 THR A N 1
ATOM 1784 C CA . THR A 1 225 ? -13.614 -10.259 13.567 1.00 98.88 225 THR A CA 1
ATOM 1785 C C . THR A 1 225 ? -14.183 -10.491 12.177 1.00 98.88 225 THR A C 1
ATOM 1787 O O . THR A 1 225 ? -14.311 -9.564 11.384 1.00 98.88 225 THR A O 1
ATOM 1790 N N . LYS A 1 226 ? -14.611 -11.723 11.877 1.00 98.88 226 LYS A N 1
ATOM 1791 C CA . LYS A 1 226 ? -15.275 -12.070 10.603 1.00 98.88 226 LYS A CA 1
ATOM 1792 C C . LYS A 1 226 ? -14.429 -11.800 9.360 1.00 98.88 226 LYS A C 1
ATOM 1794 O O . LYS A 1 226 ? -14.991 -11.595 8.292 1.00 98.88 226 LYS A O 1
ATOM 1799 N N . ASN A 1 227 ? -13.106 -11.763 9.487 1.00 98.94 227 ASN A N 1
ATOM 1800 C CA . ASN A 1 227 ? -12.208 -11.658 8.342 1.00 98.94 227 ASN A CA 1
ATOM 1801 C C . ASN A 1 227 ? -11.892 -13.053 7.787 1.00 98.94 227 ASN A C 1
ATOM 1803 O O . ASN A 1 227 ? -11.961 -14.049 8.514 1.00 98.94 227 ASN A O 1
ATOM 1807 N N . VAL A 1 228 ? -11.523 -13.107 6.511 1.00 98.88 228 VAL A N 1
ATOM 1808 C CA . VAL A 1 228 ? -11.037 -14.320 5.845 1.00 98.88 228 VAL A CA 1
ATOM 1809 C C . VAL A 1 228 ? -9.567 -14.127 5.508 1.00 98.88 228 VAL A C 1
ATOM 1811 O O . VAL A 1 228 ? -9.214 -13.144 4.861 1.00 98.88 228 VAL A O 1
ATOM 1814 N N . PHE A 1 229 ? -8.729 -15.064 5.932 1.00 98.81 229 PHE A N 1
ATOM 1815 C CA . PHE A 1 229 ? -7.305 -15.123 5.627 1.00 98.81 229 PHE A CA 1
ATOM 1816 C C . PHE A 1 229 ? -7.042 -16.396 4.830 1.00 98.81 229 PHE A C 1
ATOM 1818 O O . PHE A 1 229 ? -7.363 -17.478 5.312 1.00 98.81 229 PHE A O 1
ATOM 1825 N N . ALA A 1 230 ? -6.486 -16.267 3.631 1.00 98.38 230 ALA A N 1
ATOM 1826 C CA . ALA A 1 230 ? -6.135 -17.389 2.765 1.00 98.38 230 ALA A CA 1
ATOM 1827 C C . ALA A 1 230 ? -4.793 -17.116 2.082 1.00 98.38 230 ALA A C 1
ATOM 1829 O O . ALA A 1 230 ? -4.478 -15.963 1.802 1.00 98.38 230 ALA A O 1
ATOM 1830 N N . ASP A 1 231 ? -4.000 -18.144 1.787 1.00 97.88 231 ASP A N 1
ATOM 1831 C CA . ASP A 1 231 ? -2.772 -18.003 0.986 1.00 97.88 231 ASP A CA 1
ATOM 1832 C C . ASP A 1 231 ? -1.804 -16.924 1.527 1.00 97.88 231 ASP A C 1
ATOM 1834 O O . ASP A 1 231 ? -1.351 -16.033 0.797 1.00 97.88 231 ASP A O 1
ATOM 1838 N N . ILE A 1 232 ? -1.512 -16.977 2.833 1.00 98.19 232 ILE A N 1
ATOM 1839 C CA . ILE A 1 232 ? -0.572 -16.066 3.505 1.00 98.19 232 ILE A CA 1
ATOM 1840 C C . ILE A 1 232 ? 0.719 -16.819 3.836 1.00 98.19 232 ILE A C 1
ATOM 1842 O O . ILE A 1 232 ? 0.724 -17.733 4.657 1.00 98.19 232 ILE A O 1
ATOM 1846 N N . THR A 1 233 ? 1.831 -16.410 3.222 1.00 96.88 233 THR A N 1
ATOM 1847 C CA . THR A 1 233 ? 3.165 -16.993 3.450 1.00 96.88 233 THR A CA 1
ATOM 1848 C C . THR A 1 233 ? 4.082 -15.979 4.128 1.00 96.88 233 THR A C 1
ATOM 1850 O O . THR A 1 233 ? 4.522 -15.015 3.509 1.00 96.88 233 THR A O 1
ATOM 1853 N N . THR A 1 234 ? 4.372 -16.182 5.411 1.00 96.31 234 THR A N 1
ATOM 1854 C CA . THR A 1 234 ? 5.076 -15.216 6.277 1.00 96.31 234 THR A CA 1
ATOM 1855 C C . THR A 1 234 ? 5.621 -15.927 7.515 1.00 96.31 234 THR A C 1
ATOM 1857 O O . THR A 1 234 ? 5.073 -16.937 7.958 1.00 96.31 234 THR A O 1
ATOM 1860 N N . ALA A 1 235 ? 6.668 -15.374 8.116 1.00 94.25 235 ALA A N 1
ATOM 1861 C CA . ALA A 1 235 ? 7.196 -15.759 9.419 1.00 94.25 235 ALA A CA 1
ATOM 1862 C C . ALA A 1 235 ? 6.395 -15.201 10.622 1.00 94.25 235 ALA A C 1
ATOM 1864 O O . ALA A 1 235 ? 6.800 -15.432 11.764 1.00 94.25 235 ALA A O 1
ATOM 1865 N N . ARG A 1 236 ? 5.301 -14.449 10.411 1.00 93.69 236 ARG A N 1
ATOM 1866 C CA . ARG A 1 236 ? 4.500 -13.792 11.475 1.00 93.69 236 ARG A CA 1
ATOM 1867 C C . ARG A 1 236 ? 3.069 -14.319 11.640 1.00 93.69 236 ARG A C 1
ATOM 1869 O O . ARG A 1 236 ? 2.383 -13.930 12.579 1.00 93.69 236 ARG A O 1
ATOM 1876 N N . GLY A 1 237 ? 2.635 -15.242 10.784 1.00 93.06 237 GLY A N 1
ATOM 1877 C CA . GLY A 1 237 ? 1.258 -15.746 10.746 1.00 93.06 237 GLY A CA 1
ATOM 1878 C C . GLY A 1 237 ? 0.250 -14.753 10.149 1.00 93.06 237 GLY A C 1
ATOM 1879 O O . GLY A 1 237 ? 0.592 -13.645 9.745 1.00 93.06 237 GLY A O 1
ATOM 1880 N N . ALA A 1 238 ? -1.021 -15.159 10.066 1.00 97.56 238 ALA A N 1
ATOM 1881 C CA . ALA A 1 238 ? -2.081 -14.336 9.473 1.00 97.56 238 ALA A CA 1
ATOM 1882 C C . ALA A 1 238 ? -2.403 -13.076 10.299 1.00 97.56 238 ALA A C 1
ATOM 1884 O O . ALA A 1 238 ? -2.624 -12.005 9.733 1.00 97.56 238 ALA A O 1
ATOM 1885 N N . ILE A 1 239 ? -2.412 -13.205 11.628 1.00 97.94 239 ILE A N 1
ATOM 1886 C CA . ILE A 1 239 ? -2.575 -12.105 12.581 1.00 97.94 239 ILE A CA 1
ATOM 1887 C C . ILE A 1 239 ? -1.384 -12.135 13.533 1.00 97.94 239 ILE A C 1
ATOM 1889 O O . ILE A 1 239 ? -1.131 -13.163 14.162 1.00 97.94 239 ILE A O 1
ATOM 1893 N N . TYR A 1 240 ? -0.713 -10.998 13.681 1.00 96.56 240 TYR A N 1
ATOM 1894 C CA . TYR A 1 240 ? 0.398 -10.812 14.601 1.00 96.56 240 TYR A CA 1
ATOM 1895 C C . TYR A 1 240 ? 0.116 -9.622 15.526 1.00 96.56 240 TYR A C 1
ATOM 1897 O O . TYR A 1 240 ? -0.076 -8.495 15.078 1.00 96.56 240 TYR A O 1
AT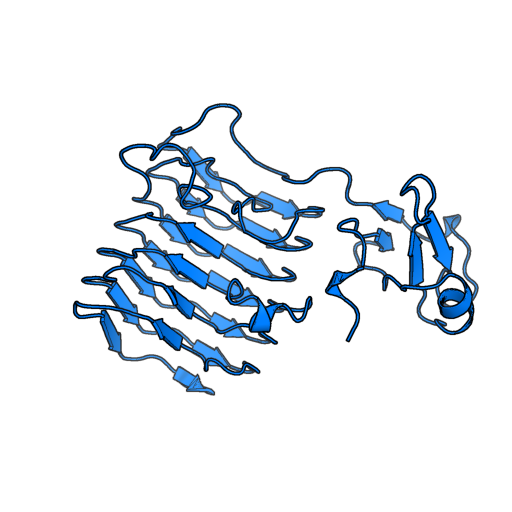OM 1905 N N . ILE A 1 241 ? 0.022 -9.880 16.829 1.00 95.31 241 ILE A N 1
ATOM 1906 C CA . ILE A 1 241 ? -0.215 -8.849 17.846 1.00 95.31 241 ILE A CA 1
ATOM 1907 C C . ILE A 1 241 ? 1.041 -8.774 18.701 1.00 95.31 241 ILE A C 1
ATOM 1909 O O . ILE A 1 241 ? 1.356 -9.707 19.440 1.00 95.31 241 ILE A O 1
ATOM 1913 N N . GLU A 1 242 ? 1.764 -7.669 18.582 1.00 93.88 242 GLU A N 1
ATOM 1914 C CA . GLU A 1 242 ? 3.088 -7.499 19.162 1.00 93.88 242 GLU A CA 1
ATOM 1915 C C . GLU A 1 242 ? 3.069 -6.495 20.319 1.00 93.88 242 GLU A C 1
ATOM 1917 O O . GLU A 1 242 ? 2.348 -5.496 20.288 1.00 93.88 242 GLU A O 1
ATOM 1922 N N . VAL A 1 243 ? 3.831 -6.800 21.381 1.00 90.38 243 VAL A N 1
ATOM 1923 C CA . VAL A 1 243 ? 4.114 -5.929 22.546 1.00 90.38 243 VAL A CA 1
ATOM 1924 C C . VAL A 1 243 ? 2.878 -5.131 23.008 1.00 90.38 243 VAL A C 1
ATOM 1926 O O . VAL A 1 243 ? 2.882 -3.909 23.192 1.00 90.38 243 VAL A O 1
ATOM 1929 N N . SER A 1 244 ? 1.776 -5.857 23.184 1.00 85.69 244 SER A N 1
ATOM 1930 C CA . SER A 1 244 ? 0.481 -5.313 23.593 1.00 85.69 244 SER A CA 1
ATOM 1931 C C . SER A 1 244 ? 0.262 -5.547 25.085 1.00 85.69 244 SER A C 1
ATOM 1933 O O . SER A 1 244 ? 0.698 -6.558 25.632 1.00 85.69 244 SER A O 1
ATOM 1935 N N . ARG A 1 245 ? -0.354 -4.576 25.764 1.00 75.94 245 ARG A N 1
ATOM 1936 C CA . ARG A 1 245 ? -0.539 -4.593 27.229 1.00 75.94 245 ARG A CA 1
ATOM 1937 C C . ARG A 1 245 ? -1.997 -4.732 27.655 1.00 75.94 245 ARG A C 1
ATOM 1939 O O . ARG A 1 245 ? -2.255 -4.965 28.831 1.00 75.94 245 ARG A O 1
ATOM 1946 N N . HIS A 1 246 ? -2.918 -4.579 26.710 1.00 83.88 246 HIS A N 1
ATOM 1947 C CA . HIS A 1 246 ? -4.353 -4.605 26.934 1.00 83.88 246 HIS A CA 1
ATOM 1948 C C . HIS A 1 246 ? -5.028 -5.522 25.915 1.00 83.88 246 HIS A C 1
ATOM 1950 O O . HIS A 1 246 ? -4.419 -5.944 24.927 1.00 83.88 246 HIS A O 1
ATOM 1956 N N . ASP A 1 247 ? -6.290 -5.845 26.178 1.00 86.69 247 ASP A N 1
ATOM 1957 C CA . ASP A 1 247 ? -6.998 -6.875 25.435 1.00 86.69 247 ASP A CA 1
ATOM 1958 C C . ASP A 1 247 ? -7.304 -6.443 23.995 1.00 86.69 247 ASP A C 1
ATOM 1960 O O . ASP A 1 247 ? -7.811 -5.349 23.727 1.00 86.69 247 ASP A O 1
ATOM 1964 N N . CYS A 1 248 ? -7.028 -7.356 23.067 1.00 93.00 248 CYS A N 1
ATOM 1965 C CA . CYS A 1 248 ? -7.507 -7.325 21.693 1.00 93.00 248 CYS A CA 1
ATOM 1966 C C . CYS A 1 248 ? -8.303 -8.611 21.449 1.00 93.00 248 CYS A C 1
ATOM 1968 O O . CYS A 1 248 ? -7.800 -9.709 21.689 1.00 93.00 248 CYS A O 1
ATOM 1970 N N . LEU A 1 249 ? -9.541 -8.493 20.972 1.00 96.94 249 LEU A N 1
ATOM 1971 C CA . LEU A 1 249 ? -10.397 -9.645 20.707 1.00 96.94 249 LEU A CA 1
ATOM 1972 C C . LEU A 1 249 ? -10.222 -10.121 19.263 1.00 96.94 249 LEU A C 1
ATOM 1974 O O . LEU A 1 249 ? -10.450 -9.364 18.319 1.00 96.94 249 LEU A O 1
ATOM 1978 N N . VAL A 1 250 ? -9.870 -11.394 19.096 1.00 98.12 250 VAL A N 1
ATOM 1979 C CA . VAL A 1 250 ? -9.822 -12.074 17.796 1.00 98.12 250 VAL A CA 1
ATOM 1980 C C . VAL A 1 250 ? -10.910 -13.143 17.781 1.00 98.12 250 VAL A C 1
ATOM 1982 O O . VAL A 1 250 ? -10.793 -14.156 18.464 1.00 98.12 250 VAL A O 1
ATOM 1985 N N . ASP A 1 251 ? -11.989 -12.921 17.029 1.00 98.69 251 ASP A N 1
ATOM 1986 C CA . ASP A 1 251 ? -13.173 -13.788 17.075 1.00 98.69 251 ASP A CA 1
ATOM 1987 C C . ASP A 1 251 ? -13.839 -13.977 15.704 1.00 98.69 251 ASP A C 1
ATOM 1989 O O . ASP A 1 251 ? -13.955 -13.039 14.926 1.00 98.69 251 ASP A O 1
ATOM 1993 N N . HIS A 1 252 ? -14.339 -15.180 15.410 1.00 98.75 252 HIS A N 1
ATOM 1994 C CA . HIS A 1 252 ? -15.074 -15.494 14.170 1.00 98.75 252 HIS A CA 1
ATOM 1995 C C . HIS A 1 252 ? -14.304 -15.232 12.860 1.00 98.75 252 HIS A C 1
ATOM 1997 O O . HIS A 1 252 ? -14.927 -14.935 11.846 1.00 98.75 252 HIS A O 1
ATOM 2003 N N . ASN A 1 253 ? -12.972 -15.312 12.858 1.00 98.81 253 ASN A N 1
ATOM 2004 C CA . ASN A 1 253 ? -12.180 -15.243 11.624 1.00 98.81 253 ASN A CA 1
ATOM 2005 C C . ASN A 1 253 ? -12.003 -16.641 11.013 1.00 98.81 253 ASN A C 1
ATOM 2007 O O . ASN A 1 253 ? -12.009 -17.638 11.734 1.00 98.81 253 ASN A O 1
ATOM 2011 N N . ILE A 1 254 ? -11.826 -16.697 9.695 1.00 98.69 254 ILE A N 1
ATOM 2012 C CA . ILE A 1 254 ? -11.527 -17.925 8.951 1.00 98.69 254 ILE A CA 1
ATOM 2013 C C . ILE A 1 254 ? -10.067 -17.863 8.504 1.00 98.69 254 ILE A C 1
ATOM 2015 O O . ILE A 1 254 ? -9.651 -16.859 7.930 1.00 98.69 254 ILE A O 1
ATOM 2019 N N . PHE A 1 255 ? -9.314 -18.934 8.752 1.00 98.12 255 PHE A N 1
ATOM 2020 C CA . PHE A 1 255 ? -7.922 -19.094 8.333 1.00 98.12 255 PHE A CA 1
ATOM 2021 C C . PHE A 1 255 ? -7.831 -20.339 7.448 1.00 98.12 255 PHE A C 1
ATOM 2023 O O . PHE A 1 255 ? -8.212 -21.421 7.900 1.00 98.12 255 PHE A O 1
ATOM 2030 N N . LEU A 1 256 ? -7.397 -20.160 6.200 1.00 95.25 256 LEU A N 1
ATOM 2031 C CA . LEU A 1 256 ? -7.295 -21.185 5.158 1.00 95.25 256 LEU A CA 1
ATOM 2032 C C . LEU A 1 256 ? -5.846 -21.359 4.704 1.00 95.25 256 LEU A C 1
ATOM 2034 O O . LEU A 1 256 ? -5.145 -20.327 4.571 1.00 95.25 256 LEU A O 1
#

Secondary structure (DSSP, 8-state):
--GGGS-S--EEETTEEPEEPSSGGGGGG-TT-EEEE-TTSS-EEEEPGGG--GGGS-EEE---S-SB--SSTT-BS-EEES-EEEEE----SSS---SEE-SS-BS-EEES-EEEEESSEEEE-S-SSTTSPPPTT-B--EEES-EEEEESSEEEEEES-BS-EEES-EEEEE-TT--GGGT--EEEEEES-BS-EEES-EEEEEESS-SEEEESS--BSEEEES-EEEEEE-SS-SEEE-S--S-EEEES-EE-

Mean predicted aligned error: 3.71 Å

pLDDT: mean 94.88, std 5.96, range [50.88, 98.94]

Radius of gyration: 18.47 Å; Cα contacts (8 Å, |Δi|>4): 814; chains: 1; bounding box: 39×42×58 Å

Nearest PDB structures (foldseek):
  5lw3-assembly1_A  TM=6.375E-01  e=1.202E-02  Azotobacter vinelandii
  5w6p-assembly1_A  TM=3.493E-01  e=5.477E-02  Kuttervirus CBA120
  7w1d-assembly1_C  TM=3.838E-01  e=3.162E-01  Klebsiella phage NTUH-K2044-K1-1
  7b8b-assembly2_B  TM=3.137E-01  e=1.347E-01  Arabidopsis thaliana
  6c72-assembly1_C  TM=2.890E-01  e=1.708E-01  Acinetobacter phage Fri1

Foldseek 3Di:
DCLQVFALKWKDWQNHTAAEDDDPVVQVVCQCKHWYADPVNPDIDIDHHPNDDPVVTDMDMQDAQAQADDPDAAAEPEEDEQEEQERHSHDAQQQHDANHEPRQYEHYEYYNYEFEHRSAERYEQEQRHDPGDHDPHGANYEYELYEFEHHQFERYEYEPHEQYEAEHYEYAHFNNSLCLVVVRGEPYEYEQYENYEHEHYEYAHAESYANYEYDEDAYENYEHEHYEAEHHHHPQYNYHYPHHDYDYHYYHYHYD